Protein AF-A0A4P9WSP6-F1 (afdb_monomer_lite)

InterPro domains:
  IPR025254 CCDC113/CCDC96, coiled-coil [PF13870] (74-236)
  IPR051885 Coiled-coil domain-containing protein involved in ciliogenesis [PTHR15654] (4-243)

pLDDT: mean 84.14, std 16.6, range [28.09, 98.44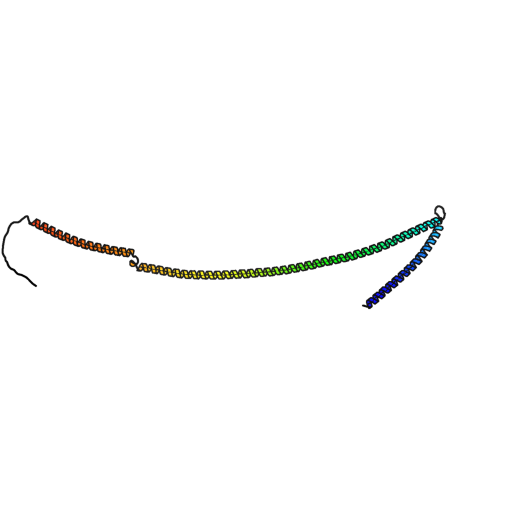]

Sequence (271 aa):
HDNLRQKLWTINAANEASAREQTLRLQQKKVEEKELRVALTQLRKQTSSKAEHSKTGQHLPAGLVDTLEANDLKKELEVAAVQLEHIKLRHRLHREEKLIRQKEELADGLHLIDFEQLKIENQTYNEKIEERNEELLKLRRKITSVVQIFAHKEHTRLEAQRTAMDAQVLAHRDTLMHIKRRRDVLRQQSARMRQSNGLFGNLPLLHDYEAKCHQKEDLEQQIVALRAAYGQATQDVVEYKQKLYTLSIANLMPSVPSRFAAAPSSARPAI

Secondary structure (DSSP, 8-state):
-HHHHHHHHHHHHHHHHHHHHHHHHHHHHHHHHHHHHHHHHHHHHHHHHH-B-TTT-PBPPHHHHHHHHHHHHHHHHHHHHHHHHHHHHHHHHHHHHHHHHHHHHHHHHHHHHHHHHHHHHHHHHHHHHHHHHHHHHHHHHHHHHHHHHHHHHHHHHHHHHHHHHHHHHHHHHHHHHHHHHHHHHHHHHHHHHHHHTTTTT-HHHHHHHHHHHHHHHHHHHHHHHHHHHHHHHHHHHHHHHHHHHHHHHTTS-------------------

Foldseek 3Di:
DVVVVVVVVVVVVVVVVVVVVVVVVVVVVVVVVVVVVVVVLVVQLVVQQPDADPVPRDGDDSVVSVVVVVVVVVVVVVVVVVVVVVVVVVVVVVVVVVVVVVVVVVVVVVVVVVVVVVVVVVVVVVVVVVVVVVVVVVVVVVVVVVVVVVVVVVVVVVVVVVVVVVVVVVVVVVVVVVVVVVVVVVVVVVVVVCVVCPVVNPVVVVVVVVVVVVVVVVVVVVVVVVVVVVVVVVVVVVVVVVVVVVVVPPPDDDDDDDDDDDDDDDDDDDD

Radius of gyration: 93.31 Å; chains: 1; bounding box: 148×72×248 Å

Structure (mmCIF, N/CA/C/O backbone):
data_AF-A0A4P9WSP6-F1
#
_entry.id   AF-A0A4P9WSP6-F1
#
loop_
_atom_site.group_PDB
_atom_site.id
_atom_site.type_symbol
_atom_site.label_atom_id
_atom_site.label_alt_id
_atom_site.label_comp_id
_atom_site.label_asym_id
_atom_site.label_entity_id
_atom_site.label_seq_id
_atom_site.pdbx_PDB_ins_code
_atom_site.Cartn_x
_atom_site.Cartn_y
_atom_site.Cartn_z
_atom_site.occupancy
_atom_site.B_iso_or_equiv
_atom_site.auth_seq_id
_atom_site.auth_comp_id
_atom_site.auth_asym_id
_atom_site.auth_atom_id
_atom_site.pdbx_PDB_model_num
ATOM 1 N N . HIS A 1 1 ? -3.409 -32.345 43.509 1.00 61.44 1 HIS A N 1
ATOM 2 C CA . HIS A 1 1 ? -4.778 -31.787 43.428 1.00 61.44 1 HIS A CA 1
ATOM 3 C C . HIS A 1 1 ? -5.547 -31.903 44.747 1.00 61.44 1 HIS A C 1
ATOM 5 O O . HIS A 1 1 ? -6.322 -31.007 45.064 1.00 61.44 1 HIS A O 1
ATOM 11 N N . ASP A 1 2 ? -5.328 -32.947 45.545 1.00 71.69 2 ASP A N 1
ATOM 12 C CA . ASP A 1 2 ? -6.197 -33.281 46.688 1.00 71.69 2 ASP A CA 1
ATOM 13 C C . ASP A 1 2 ? -6.151 -32.266 47.835 1.00 71.69 2 ASP A C 1
ATOM 15 O O . ASP A 1 2 ? -7.187 -31.957 48.412 1.00 71.69 2 ASP A O 1
ATOM 19 N N . ASN A 1 3 ? -4.998 -31.634 48.079 1.00 80.69 3 ASN A N 1
ATOM 20 C CA . ASN A 1 3 ? -4.857 -30.558 49.071 1.00 80.69 3 ASN A CA 1
ATOM 21 C C . ASN A 1 3 ? -5.786 -29.353 48.774 1.00 80.69 3 ASN A C 1
ATOM 23 O O . ASN A 1 3 ? -6.352 -28.764 49.690 1.00 80.69 3 ASN A O 1
ATOM 27 N N . LEU A 1 4 ? -6.008 -29.020 47.492 1.00 79.75 4 LEU A N 1
ATOM 28 C CA . LEU A 1 4 ? -6.959 -27.976 47.078 1.00 79.75 4 LEU A CA 1
ATOM 29 C C . LEU A 1 4 ? -8.415 -28.422 47.265 1.00 79.75 4 LEU A C 1
ATOM 31 O O . LEU A 1 4 ? -9.239 -27.626 47.704 1.00 79.75 4 LEU A O 1
ATOM 35 N N . ARG A 1 5 ? -8.731 -29.695 46.989 1.00 83.38 5 ARG A N 1
ATOM 36 C CA . ARG A 1 5 ? -10.072 -30.259 47.230 1.00 83.38 5 ARG A CA 1
ATOM 37 C C . ARG A 1 5 ? -10.403 -30.317 48.722 1.00 83.38 5 ARG A C 1
ATOM 39 O O . ARG A 1 5 ? -11.503 -29.940 49.103 1.00 83.38 5 ARG A O 1
ATOM 46 N N . GLN A 1 6 ? -9.445 -30.708 49.562 1.00 86.50 6 GLN A N 1
ATOM 47 C CA . GLN A 1 6 ? -9.579 -30.691 51.021 1.00 86.50 6 GLN A CA 1
ATOM 48 C C . GLN A 1 6 ? -9.784 -29.267 51.552 1.00 86.50 6 GLN A C 1
ATOM 50 O O . GLN A 1 6 ? -10.699 -29.053 52.340 1.00 86.50 6 GLN A O 1
ATOM 55 N N . LYS A 1 7 ? -9.013 -28.279 51.070 1.00 86.50 7 LYS A N 1
ATOM 56 C CA . LYS A 1 7 ? -9.206 -26.858 51.418 1.00 86.50 7 LYS A CA 1
ATOM 57 C C . LYS A 1 7 ? -10.569 -26.315 50.980 1.00 86.50 7 LYS A C 1
ATOM 59 O O . LYS A 1 7 ? -11.210 -25.608 51.746 1.00 86.50 7 LYS A O 1
ATOM 64 N N . LEU A 1 8 ? -11.040 -26.656 49.780 1.00 85.75 8 LEU A N 1
ATOM 65 C CA . LEU A 1 8 ? -12.386 -26.281 49.327 1.00 85.75 8 LEU A CA 1
ATOM 66 C C . LEU A 1 8 ? -13.479 -26.940 50.177 1.00 85.75 8 LEU A C 1
ATOM 68 O O . LEU A 1 8 ? -14.461 -26.286 50.514 1.00 85.75 8 LEU A O 1
ATOM 72 N N . TRP A 1 9 ? -13.301 -28.205 50.563 1.00 89.88 9 TRP A N 1
ATOM 73 C CA . TRP A 1 9 ? -14.241 -28.909 51.432 1.00 89.88 9 TRP A CA 1
ATOM 74 C C . TRP A 1 9 ? -14.302 -28.296 52.837 1.00 89.88 9 TRP A C 1
ATOM 76 O O . TRP A 1 9 ? -15.400 -28.053 53.332 1.00 89.88 9 TRP A O 1
ATOM 86 N N . THR A 1 10 ? -13.162 -27.962 53.458 1.00 90.88 10 THR A N 1
ATOM 87 C CA . THR A 1 10 ? -13.158 -27.302 54.775 1.00 90.88 10 THR A CA 1
ATOM 88 C C . THR A 1 10 ? -13.719 -25.882 54.720 1.00 90.88 10 THR A C 1
ATOM 90 O O . THR A 1 10 ? -14.464 -25.504 55.621 1.00 90.88 10 THR A O 1
ATOM 93 N N . ILE A 1 11 ? -13.438 -25.113 53.660 1.00 89.50 11 ILE A N 1
ATOM 94 C CA . ILE A 1 11 ? -14.030 -23.781 53.448 1.00 89.50 11 ILE A CA 1
ATOM 95 C C . ILE A 1 11 ? -15.549 -23.884 53.267 1.00 89.50 11 ILE A C 1
ATOM 97 O O . ILE A 1 11 ? -16.287 -23.149 53.918 1.00 89.50 11 ILE A O 1
ATOM 101 N N . ASN A 1 12 ? -16.040 -24.817 52.446 1.00 90.06 12 ASN A N 1
ATOM 102 C CA . ASN A 1 12 ? -17.480 -25.008 52.258 1.00 90.06 12 ASN A CA 1
ATOM 103 C C . ASN A 1 12 ? -18.165 -25.477 53.549 1.00 90.06 12 ASN A C 1
ATOM 105 O O . ASN A 1 12 ? -19.193 -24.917 53.917 1.00 90.06 12 ASN A O 1
ATOM 109 N N . ALA A 1 13 ? -17.570 -26.417 54.288 1.00 92.62 13 ALA A N 1
ATOM 110 C CA . ALA A 1 13 ? -18.088 -26.862 55.581 1.00 92.62 13 ALA A CA 1
ATOM 111 C C . ALA A 1 13 ? -18.127 -25.725 56.624 1.00 92.62 13 ALA A C 1
ATOM 113 O O . ALA A 1 13 ? -19.104 -25.606 57.363 1.00 92.62 13 ALA A O 1
ATOM 114 N N . ALA A 1 14 ? -17.111 -24.855 56.658 1.00 91.81 14 ALA A N 1
ATOM 115 C CA . ALA A 1 14 ? -17.086 -23.675 57.525 1.00 91.81 14 ALA A CA 1
ATOM 116 C C . ALA A 1 14 ? -18.135 -22.623 57.114 1.00 91.81 14 ALA A C 1
ATOM 118 O O . ALA A 1 14 ? -18.834 -22.083 57.973 1.00 91.81 14 ALA A O 1
ATOM 119 N N . ASN A 1 15 ? -18.299 -22.378 55.810 1.00 90.06 15 ASN A N 1
ATOM 120 C CA . ASN A 1 15 ? -19.331 -21.488 55.273 1.00 90.06 15 ASN A CA 1
ATOM 121 C C . ASN A 1 15 ? -20.741 -22.005 55.598 1.00 90.06 15 ASN A C 1
ATOM 123 O O . ASN A 1 15 ? -21.593 -21.234 56.035 1.00 90.06 15 ASN A O 1
ATOM 127 N N . GLU A 1 16 ? -20.985 -23.309 55.444 1.00 91.38 16 GLU A N 1
ATOM 128 C CA . GLU A 1 16 ? -22.245 -23.944 55.833 1.00 91.38 16 GLU A CA 1
ATOM 129 C C . GLU A 1 16 ? -22.492 -23.867 57.343 1.00 91.38 16 GLU A C 1
ATOM 131 O O . GLU A 1 16 ? -23.611 -23.570 57.756 1.00 91.38 16 GLU A O 1
ATOM 136 N N . ALA A 1 17 ? -21.474 -24.106 58.174 1.00 92.25 17 ALA A N 1
ATOM 137 C CA . ALA A 1 17 ? -21.592 -23.986 59.625 1.00 92.25 17 ALA A CA 1
ATOM 138 C C . ALA A 1 17 ? -21.952 -22.549 60.043 1.00 92.25 17 ALA A C 1
ATOM 140 O O . ALA A 1 17 ? -22.907 -22.356 60.796 1.00 92.25 17 ALA A O 1
ATOM 141 N N . SER A 1 18 ? -21.269 -21.543 59.484 1.00 90.06 18 SER A N 1
ATOM 142 C CA . SER A 1 18 ? -21.570 -20.130 59.747 1.00 90.06 18 SER A CA 1
ATOM 143 C C . SER A 1 18 ? -22.959 -19.729 59.233 1.00 90.06 18 SER A C 1
ATOM 145 O O . SER A 1 18 ? -23.697 -19.035 59.930 1.00 90.06 18 SER A O 1
ATOM 147 N N . ALA A 1 19 ? -23.379 -20.220 58.062 1.00 89.44 19 ALA A N 1
ATOM 148 C CA . ALA A 1 19 ? -24.731 -19.993 57.551 1.00 89.44 19 ALA A CA 1
ATOM 149 C C . ALA A 1 19 ? -25.805 -20.602 58.474 1.00 89.44 19 ALA A C 1
ATOM 151 O O . ALA A 1 19 ? -26.804 -19.945 58.775 1.00 89.44 19 ALA A O 1
ATOM 152 N N . ARG A 1 20 ? -25.590 -21.824 58.983 1.00 91.56 20 ARG A N 1
ATOM 153 C CA . ARG A 1 20 ? -26.487 -22.473 59.956 1.00 91.56 20 ARG A CA 1
ATOM 154 C C . ARG A 1 20 ? -26.560 -21.672 61.260 1.00 91.56 20 ARG A C 1
ATOM 156 O O . ARG A 1 20 ? -27.664 -21.382 61.719 1.00 91.56 20 ARG A O 1
ATOM 163 N N . GLU A 1 21 ? -25.425 -21.233 61.805 1.00 92.94 21 GLU A N 1
ATOM 164 C CA . GLU A 1 21 ? -25.369 -20.377 63.000 1.00 92.94 21 GLU A CA 1
ATOM 165 C C . GLU A 1 21 ? -26.148 -19.064 62.801 1.00 92.94 21 GLU A C 1
ATOM 167 O O . GLU A 1 21 ? -26.997 -18.703 63.621 1.00 92.94 21 GLU A O 1
ATOM 172 N N . GLN A 1 22 ? -25.940 -18.384 61.668 1.00 90.38 22 GLN A N 1
ATOM 173 C CA . GLN A 1 22 ? -26.682 -17.171 61.314 1.00 90.38 22 GLN A CA 1
ATOM 174 C C . GLN A 1 22 ? -28.191 -17.434 61.201 1.00 90.38 22 GLN A C 1
ATOM 176 O O . GLN A 1 22 ? -28.986 -16.631 61.693 1.00 90.38 22 GLN A O 1
ATOM 181 N N . THR A 1 23 ? -28.614 -18.564 60.619 1.00 91.81 23 THR A N 1
ATOM 182 C CA . THR A 1 23 ? -30.045 -18.911 60.533 1.00 91.81 23 THR A CA 1
ATOM 183 C C . THR A 1 23 ? -30.671 -19.165 61.906 1.00 91.81 23 THR A C 1
ATOM 185 O O . THR A 1 23 ? -31.781 -18.691 62.151 1.00 91.81 23 THR A O 1
ATOM 188 N N . LEU A 1 24 ? -29.954 -19.817 62.830 1.00 93.31 24 LEU A N 1
ATOM 189 C CA . LEU A 1 24 ? -30.412 -20.036 64.205 1.00 93.31 24 LEU A CA 1
ATOM 190 C C . LEU A 1 24 ? -30.537 -18.708 64.967 1.00 93.31 24 LEU A C 1
ATOM 192 O O . LEU A 1 24 ? -31.564 -18.439 65.590 1.00 93.31 24 LEU A O 1
ATOM 196 N N . ARG A 1 25 ? -29.534 -17.830 64.850 1.00 93.12 25 ARG A N 1
ATOM 197 C CA . ARG A 1 25 ? -29.546 -16.494 65.465 1.00 93.12 25 ARG A CA 1
ATOM 198 C C . ARG A 1 25 ? -30.684 -15.619 64.924 1.00 93.12 25 ARG A C 1
ATOM 200 O O . ARG A 1 25 ? -31.317 -14.891 65.686 1.00 93.12 25 ARG A O 1
ATOM 207 N N . LEU A 1 26 ? -30.996 -15.725 63.629 1.00 91.12 26 LEU A N 1
ATOM 208 C CA . LEU A 1 26 ? -32.165 -15.079 63.019 1.00 91.12 26 LEU A CA 1
ATOM 209 C C . LEU A 1 26 ? -33.493 -15.652 63.536 1.00 91.12 26 LEU A C 1
ATOM 211 O O . LEU A 1 26 ? -34.445 -14.894 63.709 1.00 91.12 26 LEU A O 1
ATOM 215 N N . GLN A 1 27 ? -33.585 -16.962 63.790 1.00 90.88 27 GLN A N 1
ATOM 216 C CA . GLN A 1 27 ? -34.778 -17.567 64.394 1.00 90.88 27 GLN A CA 1
ATOM 217 C C . GLN A 1 27 ? -34.989 -17.078 65.831 1.00 90.88 27 GLN A C 1
ATOM 219 O O . GLN A 1 27 ? -36.091 -16.642 66.150 1.00 90.88 27 GLN A O 1
ATOM 224 N N . GLN A 1 28 ? -33.939 -17.062 66.659 1.00 92.62 28 GLN A N 1
ATOM 225 C CA . GLN A 1 28 ? -33.989 -16.528 68.027 1.00 92.62 28 GLN A CA 1
ATOM 226 C C . GLN A 1 28 ? -34.459 -15.067 68.039 1.00 92.62 28 GLN A C 1
ATOM 228 O O . GLN A 1 28 ? -35.445 -14.744 68.698 1.00 92.62 28 GLN A O 1
ATOM 233 N N . LYS A 1 29 ? -33.849 -14.201 67.217 1.00 92.06 29 LYS A N 1
ATOM 234 C CA . LYS A 1 29 ? -34.245 -12.785 67.123 1.00 92.06 29 LYS A CA 1
ATOM 235 C C . LYS A 1 29 ? -35.693 -12.587 66.663 1.00 92.06 29 LYS A C 1
ATOM 237 O O . LYS A 1 29 ? -36.346 -11.670 67.140 1.00 92.06 29 LYS A O 1
ATOM 242 N N . LYS A 1 30 ? -36.229 -13.463 65.804 1.00 89.62 30 LYS A N 1
ATOM 243 C CA . LYS A 1 30 ? -37.652 -13.449 65.407 1.00 89.62 30 LYS A CA 1
ATOM 244 C C . LYS A 1 30 ? -38.611 -13.883 66.520 1.00 89.62 30 LYS A C 1
ATOM 246 O O . LYS A 1 30 ? -39.787 -13.531 66.452 1.00 89.62 30 LYS A O 1
ATOM 251 N N . VAL A 1 31 ? -38.162 -14.677 67.492 1.00 93.00 31 VAL A N 1
ATOM 252 C CA . VAL A 1 31 ? -38.967 -15.022 68.677 1.00 93.00 31 VAL A CA 1
ATOM 253 C C . VAL A 1 31 ? -38.979 -13.836 69.640 1.00 93.00 31 VAL A C 1
ATOM 255 O O . VAL A 1 31 ? -40.059 -13.340 69.950 1.00 93.00 31 VAL A O 1
ATOM 258 N N . GLU A 1 32 ? -37.804 -13.295 69.975 1.00 93.25 32 GLU A N 1
ATOM 259 C CA . GLU A 1 32 ? -37.671 -12.080 70.796 1.00 93.25 32 GLU A CA 1
ATOM 260 C C . GLU A 1 32 ? -38.490 -10.900 70.228 1.00 93.25 32 GLU A C 1
ATOM 262 O O . GLU A 1 32 ? -39.197 -10.213 70.961 1.00 93.25 32 GLU A O 1
ATOM 267 N N . GLU A 1 33 ? -38.453 -10.681 68.906 1.00 90.62 33 GLU A N 1
ATOM 268 C CA . GLU A 1 33 ? -39.232 -9.631 68.234 1.00 90.62 33 GLU A CA 1
ATOM 269 C C . GLU A 1 33 ? -40.745 -9.803 68.450 1.00 90.62 33 GLU A C 1
ATOM 271 O O . GLU A 1 33 ? -41.454 -8.824 68.685 1.00 90.62 33 GLU A O 1
ATOM 276 N N . LYS A 1 34 ? -41.259 -11.038 68.389 1.00 89.19 34 LYS A N 1
ATOM 277 C CA . LYS A 1 34 ? -42.687 -11.319 68.609 1.00 89.19 34 LYS A CA 1
ATOM 278 C C . LYS A 1 34 ? -43.094 -11.051 70.053 1.00 89.19 34 LYS A C 1
ATOM 280 O O . LYS A 1 34 ? -44.136 -10.440 70.273 1.00 89.19 34 LYS A O 1
ATOM 285 N N . GLU A 1 35 ? -42.280 -11.474 71.014 1.00 92.00 35 GLU A N 1
ATOM 286 C CA . GLU A 1 35 ? -42.522 -11.236 72.441 1.00 92.00 35 GLU A CA 1
ATOM 287 C C . GLU A 1 35 ? -42.539 -9.731 72.750 1.00 92.00 35 GLU A C 1
ATOM 289 O O . GLU A 1 35 ? -43.485 -9.233 73.363 1.00 92.00 35 GLU A O 1
ATOM 294 N N . LEU A 1 36 ? -41.565 -8.981 72.221 1.00 91.62 36 LEU A N 1
ATOM 295 C CA . LEU A 1 36 ? -41.502 -7.522 72.349 1.00 91.62 36 LEU A CA 1
ATOM 296 C C . LEU A 1 36 ? -42.683 -6.812 71.666 1.00 91.62 36 LEU A C 1
ATOM 298 O O . LEU A 1 36 ? -43.230 -5.870 72.238 1.00 91.62 36 LEU A O 1
ATOM 302 N N . ARG A 1 37 ? -43.129 -7.266 70.484 1.00 87.75 37 ARG A N 1
ATOM 303 C CA . ARG A 1 37 ? -44.340 -6.742 69.817 1.00 87.75 37 ARG A CA 1
ATOM 304 C C . ARG A 1 37 ? -45.594 -6.951 70.671 1.00 87.75 37 ARG A C 1
ATOM 306 O O . ARG A 1 37 ? -46.391 -6.024 70.814 1.00 87.75 37 ARG A O 1
ATOM 313 N N . VAL A 1 38 ? -45.762 -8.131 71.275 1.00 88.62 38 VAL A N 1
ATOM 314 C CA . VAL A 1 38 ? -46.898 -8.415 72.171 1.00 88.62 38 VAL A CA 1
ATOM 315 C C . VAL A 1 38 ? -46.839 -7.524 73.416 1.00 88.62 38 VAL A C 1
ATOM 317 O O . VAL A 1 38 ? -47.832 -6.869 73.732 1.00 88.62 38 VAL A O 1
ATOM 320 N N . ALA A 1 39 ? -45.678 -7.401 74.063 1.00 91.56 39 ALA A N 1
ATOM 321 C CA . ALA A 1 39 ? -45.500 -6.506 75.208 1.00 91.56 39 ALA A CA 1
ATOM 322 C C . ALA A 1 39 ? -45.790 -5.030 74.855 1.00 91.56 39 ALA A C 1
ATOM 324 O O . ALA A 1 39 ? -46.478 -4.336 75.605 1.00 91.56 39 ALA A O 1
ATOM 325 N N . LEU A 1 40 ? -45.338 -4.559 73.686 1.00 88.81 40 LEU A N 1
ATOM 326 C CA . LEU A 1 40 ? -45.614 -3.204 73.196 1.00 88.81 40 LEU A CA 1
ATOM 327 C C . LEU A 1 40 ? -47.101 -2.966 72.923 1.00 88.81 40 LEU A C 1
ATOM 329 O O . LEU A 1 40 ? -47.619 -1.932 73.332 1.00 88.81 40 LEU A O 1
ATOM 333 N N . THR A 1 41 ? -47.810 -3.896 72.274 1.00 86.62 41 THR A N 1
ATOM 334 C CA . THR A 1 41 ? -49.266 -3.750 72.059 1.00 86.62 41 THR A CA 1
ATOM 335 C C . THR A 1 41 ? -50.044 -3.720 73.376 1.00 86.62 41 THR A C 1
ATOM 337 O O . THR A 1 41 ? -50.902 -2.862 73.557 1.00 86.62 41 THR A O 1
ATOM 340 N N . GLN A 1 42 ? -49.686 -4.557 74.357 1.00 87.56 42 GLN A N 1
ATOM 341 C CA . GLN A 1 42 ? -50.286 -4.501 75.695 1.00 87.56 42 GLN A CA 1
ATOM 342 C C . GLN A 1 42 ? -50.024 -3.156 76.394 1.00 87.56 42 GLN A C 1
ATOM 344 O O . GLN A 1 42 ? -50.944 -2.571 76.969 1.00 87.56 42 GLN A O 1
ATOM 349 N N . LEU A 1 43 ? -48.797 -2.629 76.308 1.00 88.62 43 LEU A N 1
ATOM 350 C CA . LEU A 1 43 ? -48.440 -1.320 76.858 1.00 88.62 43 LEU A CA 1
ATOM 351 C C . LEU A 1 43 ? -49.188 -0.172 76.157 1.00 88.62 43 LEU A C 1
ATOM 353 O O . LEU A 1 43 ? -49.646 0.753 76.832 1.00 88.62 43 LEU A O 1
ATOM 357 N N . ARG A 1 44 ? -49.359 -0.239 74.828 1.00 85.69 44 ARG A N 1
ATOM 358 C CA . ARG A 1 44 ? -50.152 0.728 74.049 1.00 85.69 44 ARG A CA 1
ATOM 359 C C . ARG A 1 44 ? -51.614 0.715 74.511 1.00 85.69 44 ARG A C 1
ATOM 361 O O . ARG A 1 44 ? -52.071 1.764 74.962 1.00 85.69 44 ARG A O 1
ATOM 368 N N . LYS A 1 45 ? -52.280 -0.449 74.595 1.00 84.44 45 LYS A N 1
ATOM 369 C CA . LYS A 1 45 ? -53.646 -0.568 75.155 1.00 84.44 45 LYS A CA 1
ATOM 370 C C . LYS A 1 45 ? -53.775 0.035 76.551 1.00 84.44 45 LYS A C 1
ATOM 372 O O . LYS A 1 45 ? -54.669 0.845 76.798 1.00 84.44 45 LYS A O 1
ATOM 377 N N . GLN A 1 46 ? -52.878 -0.332 77.468 1.00 85.25 46 GLN A N 1
ATOM 378 C CA . GLN A 1 46 ? -52.903 0.164 78.850 1.00 85.25 46 GLN A CA 1
ATOM 379 C C . GLN A 1 46 ? -52.688 1.680 78.941 1.00 85.25 46 GLN A C 1
ATOM 381 O O . GLN A 1 46 ? -53.270 2.325 79.811 1.00 85.25 46 GLN A O 1
ATOM 386 N N . THR A 1 47 ? -51.865 2.249 78.060 1.00 85.88 47 THR A N 1
ATOM 387 C CA . THR A 1 47 ? -51.587 3.691 78.020 1.00 85.88 47 THR A CA 1
ATOM 388 C C . THR A 1 47 ? -52.757 4.454 77.397 1.00 85.88 47 THR A C 1
ATOM 390 O O . THR A 1 47 ? -53.230 5.426 77.979 1.00 85.88 47 THR A O 1
ATOM 393 N N . SER A 1 48 ? -53.297 3.974 76.273 1.00 81.62 48 SER A N 1
ATOM 394 C CA . SER A 1 48 ? -54.476 4.547 75.612 1.00 81.62 48 SER A CA 1
ATOM 395 C C . SER A 1 48 ? -55.736 4.487 76.479 1.00 81.62 48 SER A C 1
ATOM 397 O O . SER A 1 48 ? -56.504 5.442 76.487 1.00 81.62 48 SER A O 1
ATOM 399 N N . SER A 1 49 ? -55.929 3.421 77.263 1.00 77.44 49 SER A N 1
ATOM 400 C CA . SER A 1 49 ? -57.051 3.315 78.210 1.00 77.44 49 SER A CA 1
ATOM 401 C C . SER A 1 49 ? -56.940 4.265 79.409 1.00 77.44 49 SER A C 1
ATOM 403 O O . SER A 1 49 ? -57.955 4.541 80.042 1.00 77.44 49 SER A O 1
ATOM 405 N N . LYS A 1 50 ? -55.731 4.736 79.745 1.00 81.56 50 LYS A N 1
ATOM 406 C CA . LYS A 1 50 ? -55.483 5.727 80.809 1.00 81.56 50 LYS A CA 1
ATOM 407 C C . LYS A 1 50 ? -55.456 7.166 80.283 1.00 81.56 50 LYS A C 1
ATOM 409 O O . LYS A 1 50 ? -55.418 8.096 81.079 1.00 81.56 50 LYS A O 1
ATOM 414 N N . ALA A 1 51 ? -55.447 7.359 78.965 1.00 79.75 51 ALA A N 1
ATOM 415 C CA . ALA A 1 51 ? -55.419 8.679 78.354 1.00 79.75 51 ALA A CA 1
ATOM 416 C C . ALA A 1 51 ? -56.809 9.335 78.392 1.00 79.75 51 ALA A C 1
ATOM 418 O O . ALA A 1 51 ? -57.815 8.721 78.032 1.00 79.75 51 ALA A O 1
ATOM 419 N N . GLU A 1 52 ? -56.853 10.601 78.800 1.00 77.81 52 GLU A N 1
ATOM 420 C CA . GLU A 1 52 ? -58.069 11.412 78.898 1.00 77.81 52 GLU A CA 1
ATOM 421 C C . GLU A 1 52 ? -58.161 12.429 77.755 1.00 77.81 52 GLU A C 1
ATOM 423 O O . GLU A 1 52 ? -57.160 12.979 77.287 1.00 77.81 52 GLU A O 1
ATOM 428 N N . HIS A 1 53 ? -59.380 12.722 77.304 1.00 72.00 53 HIS A N 1
ATOM 429 C CA . HIS A 1 53 ? -59.616 13.781 76.329 1.00 72.00 53 HIS A CA 1
ATOM 430 C C . HIS A 1 53 ? -59.387 15.167 76.945 1.00 72.00 53 HIS A C 1
ATOM 432 O O . HIS A 1 53 ? -60.143 15.601 77.812 1.00 72.00 53 HIS A O 1
ATOM 438 N N . SER A 1 54 ? -58.437 15.929 76.393 1.00 73.94 54 SER A N 1
ATOM 439 C CA . SER A 1 54 ? -58.048 17.279 76.853 1.00 73.94 54 SER A CA 1
ATOM 440 C C . SER A 1 54 ? -59.186 18.313 76.979 1.00 73.94 54 SER A C 1
ATOM 442 O O . SER A 1 54 ? -58.960 19.372 77.560 1.00 73.94 54 SER A O 1
ATOM 444 N N . LYS A 1 55 ? -60.378 18.061 76.417 1.00 70.75 55 LYS A N 1
ATOM 445 C CA . LYS A 1 55 ? -61.547 18.963 76.483 1.00 70.75 55 LYS A CA 1
ATOM 446 C C . LYS A 1 55 ? -62.724 18.432 77.310 1.00 70.75 55 LYS A C 1
ATOM 448 O O . LYS A 1 55 ? -63.621 19.207 77.616 1.00 70.75 55 LYS A O 1
ATOM 453 N N . THR A 1 56 ? -62.751 17.140 77.636 1.00 73.50 56 THR A N 1
ATOM 454 C CA . THR A 1 56 ? -63.893 16.481 78.304 1.00 73.50 56 THR A CA 1
ATOM 455 C C . THR A 1 56 ? -63.501 15.619 79.504 1.00 73.50 56 THR A C 1
ATOM 457 O O . THR A 1 56 ? -64.395 15.156 80.203 1.00 73.50 56 THR A O 1
ATOM 460 N N . GLY A 1 57 ? -62.209 15.368 79.748 1.00 71.38 57 GLY A N 1
ATOM 461 C CA . GLY A 1 57 ? -61.716 14.520 80.846 1.00 71.38 57 GLY A CA 1
ATOM 462 C C . GLY A 1 57 ? -62.085 13.034 80.728 1.00 71.38 57 GLY A C 1
ATOM 463 O O . GLY A 1 57 ? -61.727 12.234 81.580 1.00 71.38 57 GLY A O 1
ATOM 464 N N . GLN A 1 58 ? -62.811 12.639 79.680 1.00 74.50 58 GLN A N 1
ATOM 465 C CA . GLN A 1 58 ? -63.264 11.264 79.489 1.00 74.50 58 GLN A CA 1
ATOM 466 C C . GLN A 1 58 ? -62.168 10.412 78.846 1.00 74.50 58 GLN A C 1
ATOM 468 O O . GLN A 1 58 ? -61.477 10.861 77.926 1.00 74.50 58 GLN A O 1
ATOM 473 N N . HIS A 1 59 ? -62.034 9.168 79.306 1.00 76.56 59 HIS A N 1
ATOM 474 C CA . HIS A 1 59 ? -61.143 8.187 78.693 1.00 76.56 59 HIS A CA 1
ATOM 475 C C . HIS A 1 59 ? -61.607 7.800 77.282 1.00 76.56 59 HIS A C 1
ATOM 477 O O . HIS A 1 59 ? -62.794 7.868 76.950 1.00 76.56 59 HIS A O 1
ATOM 483 N N . LEU A 1 60 ? -60.666 7.358 76.448 1.00 75.94 60 LEU A N 1
ATOM 484 C CA . LEU A 1 60 ? -60.975 6.804 75.129 1.00 75.94 60 LEU A CA 1
ATOM 485 C C . LEU A 1 60 ? -61.836 5.528 75.265 1.00 75.94 60 LEU A C 1
ATOM 487 O O . LEU A 1 60 ? -61.472 4.635 76.033 1.00 75.94 60 LEU A O 1
ATOM 491 N N . PRO A 1 61 ? -62.950 5.390 74.519 1.00 80.06 61 PRO A N 1
ATOM 492 C CA . PRO A 1 61 ? -63.769 4.183 74.579 1.00 80.06 61 PRO A CA 1
ATOM 493 C C . PRO A 1 61 ? -62.996 2.985 74.011 1.00 80.06 61 PRO A C 1
ATOM 495 O O . PRO A 1 61 ? -62.399 3.080 72.938 1.00 80.06 61 PRO A O 1
ATOM 498 N N . ALA A 1 62 ? -63.043 1.843 74.705 1.00 78.75 62 ALA A N 1
ATOM 499 C CA . ALA A 1 62 ? -62.226 0.663 74.391 1.00 78.75 62 ALA A CA 1
ATOM 500 C C . ALA A 1 62 ? -62.339 0.206 72.922 1.00 78.75 62 ALA A C 1
ATOM 502 O O . ALA A 1 62 ? -61.324 -0.023 72.271 1.00 78.75 62 ALA A O 1
ATOM 503 N N . GLY A 1 63 ? -63.555 0.193 72.360 1.00 82.75 63 GLY A N 1
ATOM 504 C CA . GLY A 1 63 ? -63.769 -0.161 70.953 1.00 82.75 63 GLY A CA 1
ATOM 505 C C . GLY A 1 63 ? -63.065 0.773 69.958 1.00 82.75 63 GLY A C 1
ATOM 506 O O . GLY A 1 63 ? -62.619 0.316 68.909 1.00 82.75 63 GLY A O 1
ATOM 507 N N . LEU A 1 64 ? -62.889 2.060 70.285 1.00 83.50 64 LEU A N 1
ATOM 508 C CA . LEU A 1 64 ? -62.112 2.976 69.444 1.00 83.50 64 LEU A CA 1
ATOM 509 C C . LEU A 1 64 ? -60.616 2.641 69.510 1.00 83.50 64 LEU A C 1
ATOM 511 O O . LEU A 1 64 ? -59.963 2.614 68.469 1.00 83.50 64 LEU A O 1
ATOM 515 N N . VAL A 1 65 ? -60.088 2.320 70.698 1.00 83.75 65 VAL A N 1
ATOM 516 C CA . VAL A 1 65 ? -58.689 1.884 70.873 1.00 83.75 65 VAL A CA 1
ATOM 517 C C . VAL A 1 65 ? -58.413 0.619 70.054 1.00 83.75 65 VAL A C 1
ATOM 519 O O . VAL A 1 65 ? -57.462 0.602 69.275 1.00 83.75 65 VAL A O 1
ATOM 522 N N . ASP A 1 66 ? -59.288 -0.388 70.128 1.00 85.25 66 ASP A N 1
ATOM 523 C CA . ASP A 1 66 ? -59.156 -1.620 69.338 1.00 85.25 66 ASP A CA 1
ATOM 524 C C . ASP A 1 66 ? -59.194 -1.355 67.819 1.00 85.25 66 ASP A C 1
ATOM 526 O O . ASP A 1 66 ? -58.398 -1.928 67.072 1.00 85.25 66 ASP A O 1
ATOM 530 N N . THR A 1 67 ? -60.059 -0.448 67.336 1.00 87.94 67 THR A N 1
ATOM 531 C CA . THR A 1 67 ? -60.069 -0.082 65.903 1.00 87.94 67 THR A CA 1
ATOM 532 C C . THR A 1 67 ? -58.821 0.684 65.465 1.00 87.94 67 THR A C 1
ATOM 534 O O . THR A 1 67 ? -58.369 0.510 64.332 1.00 87.94 67 THR A O 1
ATOM 537 N N . LEU A 1 68 ? -58.239 1.522 66.328 1.00 86.81 68 LEU A N 1
ATOM 538 C CA . LEU A 1 68 ? -56.997 2.235 66.024 1.00 86.81 68 LEU A CA 1
ATOM 539 C C . LEU A 1 68 ? -55.816 1.263 65.952 1.00 86.81 68 LEU A C 1
ATOM 541 O O . LEU A 1 68 ? -55.050 1.324 64.995 1.00 86.81 68 LEU A O 1
ATOM 545 N N . GLU A 1 69 ? -55.719 0.308 66.877 1.00 86.44 69 GLU A N 1
ATOM 546 C CA . GLU A 1 69 ? -54.666 -0.714 66.845 1.00 86.44 69 GLU A CA 1
ATOM 547 C C . GLU A 1 69 ? -54.797 -1.675 65.657 1.00 86.44 69 GLU A C 1
ATOM 549 O O . GLU A 1 69 ? -53.790 -2.024 65.042 1.00 86.44 69 GLU A O 1
ATOM 554 N N . ALA A 1 70 ? -56.019 -2.051 65.264 1.00 88.00 70 ALA A N 1
ATOM 555 C CA . ALA A 1 70 ? -56.241 -2.835 64.049 1.00 88.00 70 ALA A CA 1
ATOM 556 C C . ALA A 1 70 ? -55.800 -2.076 62.778 1.00 88.00 70 ALA A C 1
ATOM 558 O O . ALA A 1 70 ? -55.217 -2.668 61.866 1.00 88.00 70 ALA A O 1
ATOM 559 N N . ASN A 1 71 ? -56.040 -0.761 62.725 1.00 91.19 71 ASN A N 1
ATOM 560 C CA . ASN A 1 71 ? -55.598 0.094 61.622 1.00 91.19 71 ASN A CA 1
ATOM 561 C C . ASN A 1 71 ? -54.075 0.304 61.611 1.00 91.19 71 ASN A C 1
ATOM 563 O O . ASN A 1 71 ? -53.474 0.293 60.536 1.00 91.19 71 ASN A O 1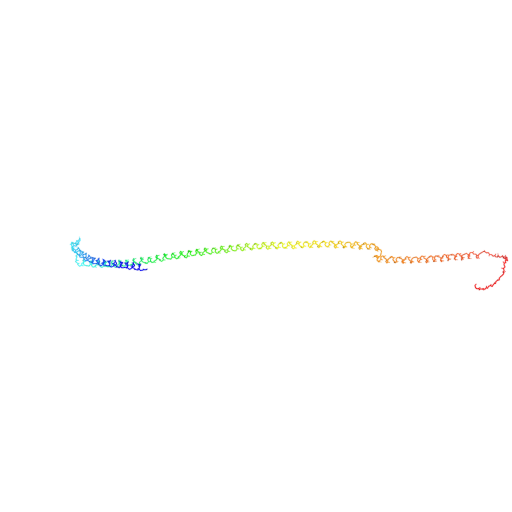
ATOM 567 N N . ASP A 1 72 ? -53.447 0.469 62.775 1.00 88.31 72 ASP A N 1
ATOM 568 C CA . ASP A 1 72 ? -51.990 0.562 62.897 1.00 88.31 72 ASP A CA 1
ATOM 569 C C . ASP A 1 72 ? -51.318 -0.749 62.476 1.00 88.31 72 ASP A C 1
ATOM 571 O O . ASP A 1 72 ? -50.424 -0.720 61.634 1.00 88.31 72 ASP A O 1
ATOM 575 N N . LEU A 1 73 ? -51.809 -1.903 62.944 1.00 88.69 73 LEU A N 1
ATOM 576 C CA . LEU A 1 73 ? -51.306 -3.216 62.530 1.00 88.69 73 LEU A CA 1
ATOM 577 C C . LEU A 1 73 ? -51.416 -3.412 61.009 1.00 88.69 73 LEU A C 1
ATOM 579 O O . LEU A 1 73 ? -50.484 -3.910 60.377 1.00 88.69 73 LEU A O 1
ATOM 583 N N . LYS A 1 74 ? -52.532 -2.990 60.400 1.00 92.88 74 LYS A N 1
ATOM 584 C CA . LYS A 1 74 ? -52.708 -3.045 58.943 1.00 92.88 74 LYS A CA 1
ATOM 585 C C . LYS A 1 74 ? -51.653 -2.199 58.218 1.00 92.88 74 LYS A C 1
ATOM 587 O O . LYS A 1 74 ? -51.013 -2.697 57.294 1.00 92.88 74 LYS A O 1
ATOM 592 N N . LYS A 1 75 ? -51.423 -0.959 58.665 1.00 93.69 75 LYS A N 1
ATOM 593 C CA . LYS A 1 75 ? -50.388 -0.072 58.104 1.00 93.69 75 LYS A CA 1
ATOM 594 C C . LYS A 1 75 ? -48.977 -0.621 58.315 1.00 93.69 75 LYS A C 1
ATOM 596 O O . LYS A 1 75 ? -48.161 -0.534 57.406 1.00 93.69 75 LYS A O 1
ATOM 601 N N . GLU A 1 76 ? -48.678 -1.209 59.474 1.00 90.06 76 GLU A N 1
ATOM 602 C CA . GLU A 1 76 ? -47.386 -1.855 59.742 1.00 90.06 76 GLU A CA 1
ATOM 603 C C . GLU A 1 76 ? -47.120 -3.011 58.762 1.00 90.06 76 GLU A C 1
ATOM 605 O O . GLU A 1 76 ? -46.007 -3.134 58.247 1.00 90.06 76 GLU A O 1
ATOM 610 N N . LEU A 1 77 ? -48.138 -3.822 58.450 1.00 91.62 77 LEU A N 1
ATOM 611 C CA . LEU A 1 77 ? -48.045 -4.896 57.454 1.00 91.62 77 LEU A CA 1
ATOM 612 C C . LEU A 1 77 ? -47.869 -4.355 56.025 1.00 91.62 77 LEU A C 1
ATOM 614 O O . LEU A 1 77 ? -47.036 -4.874 55.280 1.00 91.62 77 LEU A O 1
ATOM 618 N N . GLU A 1 78 ? -48.599 -3.300 55.650 1.00 94.56 78 GLU A N 1
ATOM 619 C CA . GLU A 1 78 ? -48.446 -2.614 54.357 1.00 94.56 78 GLU A CA 1
ATOM 620 C C . GLU A 1 78 ? -47.028 -2.028 54.199 1.00 94.56 78 GLU A C 1
ATOM 622 O O . GLU A 1 78 ? -46.360 -2.273 53.192 1.00 94.56 78 GLU A O 1
ATOM 627 N N . VAL A 1 79 ? -46.515 -1.333 55.221 1.00 95.44 79 VAL A N 1
ATOM 628 C CA . VAL A 1 79 ? -45.148 -0.783 55.241 1.00 95.44 79 VAL A CA 1
ATOM 629 C C . VAL A 1 79 ? -44.101 -1.895 55.160 1.00 95.44 79 VAL A C 1
ATOM 631 O O . VAL A 1 79 ? -43.161 -1.779 54.373 1.00 95.44 79 VAL A O 1
ATOM 634 N N . ALA A 1 80 ? -44.260 -2.991 55.908 1.00 92.06 80 ALA A N 1
ATOM 635 C CA . ALA A 1 80 ? -43.340 -4.127 55.856 1.00 92.06 80 ALA A CA 1
ATOM 636 C C . ALA A 1 80 ? -43.313 -4.795 54.467 1.00 92.06 80 ALA A C 1
ATOM 638 O O . ALA A 1 80 ? -42.239 -5.151 53.975 1.00 92.06 80 ALA A O 1
ATOM 639 N N . ALA A 1 81 ? -44.468 -4.920 53.804 1.00 94.81 81 ALA A N 1
ATOM 640 C CA . ALA A 1 81 ? -44.557 -5.443 52.443 1.00 94.81 81 ALA A CA 1
ATOM 641 C C . ALA A 1 81 ? -43.846 -4.525 51.431 1.00 94.81 81 ALA A C 1
ATOM 643 O O . ALA A 1 81 ? -43.014 -4.997 50.653 1.00 94.81 81 ALA A O 1
ATOM 644 N N . VAL A 1 82 ? -44.097 -3.211 51.484 1.00 96.00 82 VAL A N 1
ATOM 645 C CA . VAL A 1 82 ? -43.439 -2.226 50.605 1.00 96.00 82 VAL A CA 1
ATOM 646 C C . VAL A 1 82 ? -41.927 -2.176 50.847 1.00 96.00 82 VAL A C 1
ATOM 648 O O . VAL A 1 82 ? -41.156 -2.135 49.889 1.00 96.00 82 VAL A O 1
ATOM 651 N N . GLN A 1 83 ? -41.471 -2.238 52.102 1.00 96.88 83 GLN A N 1
ATOM 652 C CA . GLN A 1 83 ? -40.042 -2.302 52.428 1.00 96.88 83 GLN A CA 1
ATOM 653 C C . GLN A 1 83 ? -39.382 -3.572 51.877 1.00 96.88 83 GLN A C 1
ATOM 655 O O . GLN A 1 83 ? -38.278 -3.497 51.332 1.00 96.88 83 GLN A O 1
ATOM 660 N N . LEU A 1 84 ? -40.049 -4.727 51.971 1.00 94.62 84 LEU A N 1
ATOM 661 C CA . LEU A 1 84 ? -39.542 -5.981 51.418 1.00 94.62 84 LEU A CA 1
ATOM 662 C C . LEU A 1 84 ? -39.421 -5.918 49.888 1.00 94.62 84 LEU A C 1
ATOM 664 O O . LEU A 1 84 ? -38.385 -6.315 49.348 1.00 94.62 84 LEU A O 1
ATOM 668 N N . GLU A 1 85 ? -40.430 -5.390 49.190 1.00 96.25 85 GLU A N 1
ATOM 669 C CA . GLU A 1 85 ? -40.363 -5.183 47.737 1.00 96.25 85 GLU A CA 1
ATOM 670 C C . GLU A 1 85 ? -39.288 -4.165 47.348 1.00 96.25 85 GLU A C 1
ATOM 672 O O . GLU A 1 85 ? -38.506 -4.425 46.436 1.00 96.25 85 GLU A O 1
ATOM 677 N N . HIS A 1 86 ? -39.143 -3.061 48.085 1.00 96.56 86 HIS A N 1
ATOM 678 C CA . HIS A 1 86 ? -38.061 -2.102 47.860 1.00 96.56 86 HIS A CA 1
ATOM 679 C C . HIS A 1 86 ? -36.673 -2.753 48.010 1.00 96.56 86 HIS A C 1
ATOM 681 O O . HIS A 1 86 ? -35.810 -2.557 47.153 1.00 96.56 86 HIS A O 1
ATOM 687 N N . ILE A 1 87 ? -36.455 -3.589 49.033 1.00 97.06 87 ILE A N 1
ATOM 688 C CA . ILE A 1 87 ? -35.193 -4.328 49.212 1.00 97.06 87 ILE A CA 1
ATOM 689 C C . ILE A 1 87 ? -34.959 -5.309 48.051 1.00 97.06 87 ILE A C 1
ATOM 691 O O . ILE A 1 87 ? -33.850 -5.354 47.509 1.00 97.06 87 ILE A O 1
ATOM 695 N N . LYS A 1 88 ? -35.985 -6.062 47.626 1.00 95.69 88 LYS A N 1
ATOM 696 C CA . LYS A 1 88 ? -35.908 -6.972 46.466 1.00 95.69 88 LYS A CA 1
ATOM 697 C C . LYS A 1 88 ? -35.549 -6.221 45.182 1.00 95.69 88 LYS A C 1
ATOM 699 O O . LYS A 1 88 ? -34.639 -6.646 44.470 1.00 95.69 88 LYS A O 1
ATOM 704 N N . LEU A 1 89 ? -36.233 -5.111 44.901 1.00 96.69 89 LEU A N 1
ATOM 705 C CA . LEU A 1 89 ? -36.012 -4.278 43.719 1.00 96.69 89 LEU A CA 1
ATOM 706 C C . LEU A 1 89 ? -34.617 -3.652 43.737 1.00 96.69 89 LEU A C 1
ATOM 708 O O . LEU A 1 89 ? -33.906 -3.764 42.744 1.00 96.69 89 LEU A O 1
ATOM 712 N N . ARG A 1 90 ? -34.164 -3.112 44.874 1.00 97.69 90 ARG A N 1
ATOM 713 C CA . ARG A 1 90 ? -32.803 -2.578 45.039 1.00 97.69 90 ARG A CA 1
ATOM 714 C C . ARG A 1 90 ? -31.732 -3.650 44.809 1.00 97.69 90 ARG A C 1
ATOM 716 O O . ARG A 1 90 ? -30.746 -3.396 44.126 1.00 97.69 90 ARG A O 1
ATOM 723 N N . HIS A 1 91 ? -31.924 -4.867 45.326 1.00 96.81 91 HIS A N 1
ATOM 724 C CA . HIS A 1 91 ? -31.010 -5.992 45.074 1.00 96.81 91 HIS A CA 1
ATOM 725 C C . HIS A 1 91 ? -31.103 -6.544 43.643 1.00 96.81 91 HIS A C 1
ATOM 727 O O . HIS A 1 91 ? -30.160 -7.184 43.176 1.00 96.81 91 HIS A O 1
ATOM 733 N N . ARG A 1 92 ? -32.221 -6.353 42.935 1.00 96.69 92 ARG A N 1
ATOM 734 C CA . ARG A 1 92 ? -32.308 -6.643 41.499 1.00 96.69 92 ARG A CA 1
ATOM 735 C C . ARG A 1 92 ? -31.546 -5.587 40.706 1.00 96.69 92 ARG A C 1
ATOM 737 O O . ARG A 1 92 ? -30.619 -5.967 40.006 1.00 96.69 92 ARG A O 1
ATOM 744 N N . LEU A 1 93 ? -31.860 -4.305 40.897 1.00 97.00 93 LEU A N 1
ATOM 745 C CA . LEU A 1 93 ? -31.186 -3.175 40.255 1.00 97.00 93 LEU A CA 1
ATOM 746 C C . LEU A 1 93 ? -29.664 -3.292 40.391 1.00 97.00 93 LEU A C 1
ATOM 748 O O . LEU A 1 93 ? -28.977 -3.365 39.383 1.00 97.00 93 LEU A O 1
ATOM 752 N N . HIS A 1 94 ? -29.151 -3.463 41.612 1.00 97.31 94 HIS A N 1
ATOM 753 C CA . HIS A 1 94 ? -27.711 -3.590 41.849 1.00 97.31 94 HIS A CA 1
ATOM 754 C C . HIS A 1 94 ? -27.061 -4.800 41.142 1.00 97.31 94 HIS A C 1
ATOM 756 O O . HIS A 1 94 ? -25.892 -4.747 40.759 1.00 97.31 94 HIS A O 1
ATOM 762 N N . ARG A 1 95 ? -27.801 -5.903 40.949 1.00 96.44 95 ARG A N 1
ATOM 763 C CA . ARG A 1 95 ? -27.312 -7.057 40.174 1.00 96.44 95 ARG A CA 1
ATOM 764 C C . ARG A 1 95 ? -27.276 -6.756 38.680 1.00 96.44 95 ARG A C 1
ATOM 766 O O . ARG A 1 95 ? -26.267 -7.061 38.055 1.00 96.44 95 ARG A O 1
ATOM 773 N N . GLU A 1 96 ? -28.326 -6.147 38.130 1.00 96.00 96 GLU A N 1
ATOM 774 C CA . GLU A 1 96 ? -28.361 -5.762 36.712 1.00 96.00 96 GLU A CA 1
ATOM 775 C C . GLU A 1 96 ? -27.297 -4.692 36.406 1.00 96.00 96 GLU A C 1
ATOM 777 O O . GLU A 1 96 ? -26.539 -4.852 35.458 1.00 96.00 96 GLU A O 1
ATOM 782 N N . GLU A 1 97 ? -27.143 -3.666 37.253 1.00 95.38 97 GLU A N 1
ATOM 783 C CA . GLU A 1 97 ? -26.072 -2.657 37.156 1.00 95.38 97 GLU A CA 1
ATOM 784 C C . GLU A 1 97 ? -24.679 -3.297 37.128 1.00 95.38 97 GLU A C 1
ATOM 786 O O . GLU A 1 97 ? -23.834 -2.924 36.316 1.00 95.38 97 GLU A O 1
ATOM 791 N N . LYS A 1 98 ? -24.428 -4.286 37.997 1.00 95.88 98 LYS A N 1
ATOM 792 C CA . LYS A 1 98 ? -23.151 -5.007 38.020 1.00 95.88 98 LYS A CA 1
ATOM 793 C C . LYS A 1 98 ? -22.934 -5.833 36.748 1.00 95.88 98 LYS A C 1
ATOM 795 O O . LYS A 1 98 ? -21.815 -5.868 36.247 1.00 95.88 98 LYS A O 1
ATOM 800 N N . LEU A 1 99 ? -23.980 -6.476 36.225 1.00 94.12 99 LEU A N 1
ATOM 801 C CA . LEU A 1 99 ? -23.918 -7.227 34.966 1.00 94.12 99 LEU A CA 1
ATOM 802 C C . LEU A 1 99 ? -23.712 -6.313 33.751 1.00 94.12 99 LEU A C 1
ATOM 804 O O . LEU A 1 99 ? -23.033 -6.716 32.810 1.00 94.12 99 LEU A O 1
ATOM 808 N N . ILE A 1 100 ? -24.277 -5.104 33.766 1.00 93.50 100 ILE A N 1
ATOM 809 C CA . ILE A 1 100 ? -24.068 -4.085 32.731 1.00 93.50 100 ILE A CA 1
ATOM 810 C C . ILE A 1 100 ? -22.606 -3.631 32.744 1.00 93.50 100 ILE A C 1
ATOM 812 O O . ILE A 1 100 ? -21.932 -3.806 31.734 1.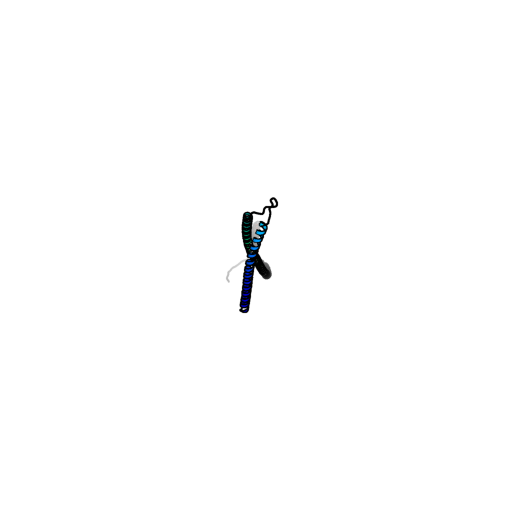00 93.50 100 ILE A O 1
ATOM 816 N N . ARG A 1 101 ? -22.068 -3.209 33.899 1.00 91.69 101 ARG A N 1
ATOM 817 C CA . ARG A 1 101 ? -20.656 -2.791 34.018 1.00 91.69 101 ARG A CA 1
ATOM 818 C C . ARG A 1 101 ? -19.673 -3.869 33.565 1.00 91.69 101 ARG A C 1
ATOM 820 O O . ARG A 1 101 ? -18.748 -3.580 32.822 1.00 91.69 101 ARG A O 1
ATOM 827 N N . GLN A 1 102 ? -19.911 -5.130 33.935 1.00 88.69 102 GLN A N 1
ATOM 828 C CA . GLN A 1 102 ? -19.078 -6.256 33.487 1.00 88.69 102 GLN A CA 1
ATOM 829 C C . GLN A 1 102 ? -19.117 -6.482 31.967 1.00 88.69 102 GLN A C 1
ATOM 831 O O . GLN A 1 102 ? -18.157 -7.003 31.404 1.00 88.69 102 GLN A O 1
ATOM 836 N N . LYS A 1 103 ? -20.218 -6.123 31.294 1.00 87.38 103 LYS A N 1
ATOM 837 C CA . LYS A 1 103 ? -20.321 -6.175 29.829 1.00 87.38 103 LYS A CA 1
ATOM 838 C C . LYS A 1 103 ? -19.685 -4.957 29.164 1.00 87.38 103 LYS A C 1
ATOM 840 O O . LYS A 1 103 ? -19.087 -5.125 28.111 1.00 87.38 103 LYS A O 1
ATOM 845 N N . GLU A 1 104 ? -19.795 -3.778 29.771 1.00 85.00 104 GLU A N 1
ATOM 846 C CA . GLU A 1 104 ? -19.145 -2.544 29.310 1.00 85.00 104 GLU A CA 1
ATOM 847 C C . GLU A 1 104 ? -17.614 -2.677 29.382 1.00 85.00 104 GLU A C 1
ATOM 849 O O . GLU A 1 104 ? -16.946 -2.508 28.369 1.00 85.00 104 GLU A O 1
ATOM 854 N N . GLU A 1 105 ? -17.068 -3.118 30.523 1.00 82.62 105 GLU A N 1
ATOM 855 C CA . GLU A 1 105 ? -15.632 -3.401 30.703 1.00 82.62 105 GLU A CA 1
ATOM 856 C C . GLU A 1 105 ? -15.104 -4.434 29.685 1.00 82.62 105 GLU A C 1
ATOM 858 O O . GLU A 1 105 ? -13.991 -4.304 29.173 1.00 82.62 105 GLU A O 1
ATOM 863 N N . LEU A 1 106 ? -15.906 -5.456 29.358 1.00 78.81 106 LEU A N 1
ATOM 864 C CA . LEU A 1 106 ? -15.553 -6.466 28.355 1.00 78.81 106 LEU A CA 1
ATOM 865 C C . LEU A 1 106 ? -15.625 -5.921 26.917 1.00 78.81 106 LEU A C 1
ATOM 867 O O . LEU A 1 106 ? -14.807 -6.309 26.083 1.00 78.81 106 LEU A O 1
ATOM 871 N N . ALA A 1 107 ? -16.588 -5.045 26.620 1.00 79.38 107 ALA A N 1
ATOM 872 C CA . ALA A 1 107 ? -16.747 -4.425 25.306 1.00 79.38 107 ALA A CA 1
ATOM 873 C C . ALA A 1 107 ? -15.616 -3.427 25.010 1.00 79.38 107 ALA A C 1
ATOM 875 O O . ALA A 1 107 ? -15.020 -3.502 23.937 1.00 79.38 107 ALA A O 1
ATOM 876 N N . ASP A 1 108 ? -15.251 -2.575 25.973 1.00 77.62 108 ASP A N 1
ATOM 877 C CA . ASP A 1 108 ? -14.088 -1.684 25.855 1.00 77.62 108 ASP A CA 1
ATOM 878 C C . ASP A 1 108 ? -12.785 -2.482 25.690 1.00 77.62 108 ASP A C 1
ATOM 880 O O . ASP A 1 108 ? -11.943 -2.135 24.860 1.00 77.62 108 ASP A O 1
ATOM 884 N N . GLY A 1 109 ? -12.634 -3.597 26.417 1.00 83.38 109 GLY A N 1
ATOM 885 C CA . GLY A 1 109 ? -11.500 -4.508 26.251 1.00 83.38 109 GLY A CA 1
ATOM 886 C C . GLY A 1 109 ? -11.413 -5.118 24.846 1.00 83.38 109 GLY A C 1
ATOM 887 O O . GLY A 1 109 ? -10.323 -5.195 24.282 1.00 83.38 109 GLY A O 1
ATOM 888 N N . LEU A 1 110 ? -12.548 -5.508 24.254 1.00 86.38 110 LEU A N 1
ATOM 889 C CA . LEU A 1 110 ? -12.608 -6.007 22.877 1.00 86.38 110 LEU A CA 1
ATOM 890 C C . LEU A 1 110 ? -12.254 -4.908 21.863 1.00 86.38 110 LEU A C 1
ATOM 892 O O . LEU A 1 110 ? -11.400 -5.122 21.007 1.00 86.38 110 LEU A O 1
ATOM 896 N N . HIS A 1 111 ? -12.843 -3.718 21.997 1.00 87.69 111 HIS A N 1
ATOM 897 C CA . HIS A 1 111 ? -12.563 -2.586 21.111 1.00 87.69 111 HIS A CA 1
ATOM 898 C C . HIS A 1 111 ? -11.100 -2.126 21.171 1.00 87.69 111 HIS A C 1
ATOM 900 O O . HIS A 1 111 ? -10.544 -1.722 20.148 1.00 87.69 111 HIS A O 1
ATOM 906 N N . LEU A 1 112 ? -10.454 -2.224 22.338 1.00 90.38 112 LEU A N 1
ATOM 907 C CA . LEU A 1 112 ? -9.021 -1.968 22.475 1.00 90.38 112 LEU A CA 1
ATOM 908 C C . LEU A 1 112 ? -8.183 -3.004 21.708 1.00 90.38 112 LEU A C 1
ATOM 910 O O . LEU A 1 112 ? -7.265 -2.614 20.990 1.00 90.38 112 LEU A O 1
ATOM 914 N N . ILE A 1 113 ? -8.520 -4.296 21.805 1.00 91.75 113 ILE A N 1
ATOM 915 C CA . ILE A 1 113 ? -7.834 -5.372 21.068 1.00 91.75 113 ILE A CA 1
ATOM 916 C C . ILE A 1 113 ? -7.995 -5.183 19.553 1.00 91.75 113 ILE A C 1
ATOM 918 O O . ILE A 1 113 ? -7.000 -5.235 18.831 1.00 91.75 113 ILE A O 1
ATOM 922 N N . ASP A 1 114 ? -9.210 -4.903 19.071 1.00 93.81 114 ASP A N 1
ATOM 923 C CA . ASP A 1 114 ? -9.477 -4.655 17.646 1.00 93.81 114 ASP A CA 1
ATOM 924 C C . ASP A 1 114 ? -8.671 -3.447 17.125 1.00 93.81 114 ASP A C 1
ATOM 926 O O . ASP A 1 114 ? -8.098 -3.479 16.031 1.00 93.81 114 ASP A O 1
ATOM 930 N N . PHE A 1 115 ? -8.577 -2.377 17.923 1.00 92.44 115 PHE A N 1
ATOM 931 C CA . PHE A 1 115 ? -7.792 -1.186 17.593 1.00 92.44 115 PHE A CA 1
ATOM 932 C C . PHE A 1 115 ? -6.279 -1.458 17.576 1.00 92.44 115 PHE A C 1
ATOM 934 O O . PHE A 1 115 ? -5.577 -1.006 16.665 1.00 92.44 115 PHE A O 1
ATOM 941 N N . GLU A 1 116 ? -5.760 -2.213 18.547 1.00 95.12 116 GLU A N 1
ATOM 942 C CA . GLU A 1 116 ? -4.357 -2.634 18.567 1.00 95.12 116 GLU A CA 1
ATOM 943 C C . GLU A 1 116 ? -4.027 -3.570 17.397 1.00 95.12 116 GLU A C 1
ATOM 945 O O . GLU A 1 116 ? -2.982 -3.400 16.764 1.00 95.12 116 GLU A O 1
ATOM 950 N N . GLN A 1 117 ? -4.932 -4.482 17.028 1.00 97.12 117 GLN A N 1
ATOM 951 C CA . GLN A 1 117 ? -4.776 -5.328 15.847 1.00 97.12 117 GLN A CA 1
ATOM 952 C C . GLN A 1 117 ? -4.716 -4.490 14.562 1.00 97.12 117 GLN A C 1
ATOM 954 O O . GLN A 1 117 ? -3.769 -4.641 13.790 1.00 97.12 117 GLN A O 1
ATOM 959 N N . LEU A 1 118 ? -5.650 -3.554 14.352 1.00 97.06 118 LEU A N 1
ATOM 960 C CA . LEU A 1 118 ? -5.626 -2.647 13.194 1.00 97.06 118 LEU A CA 1
ATOM 961 C C . LEU A 1 118 ? -4.326 -1.833 13.116 1.00 97.06 118 LEU A C 1
ATOM 963 O O . LEU A 1 118 ? -3.811 -1.581 12.024 1.00 97.06 118 LEU A O 1
ATOM 967 N N . LYS A 1 119 ? -3.764 -1.442 14.264 1.00 98.06 119 LYS A N 1
ATOM 968 C CA . LYS A 1 119 ? -2.477 -0.741 14.343 1.00 98.06 119 LYS A CA 1
ATOM 969 C C . LYS A 1 119 ? -1.307 -1.639 13.920 1.00 98.06 119 LYS A C 1
ATOM 971 O O . LYS A 1 119 ? -0.481 -1.194 13.124 1.00 98.06 119 LYS A O 1
ATOM 976 N N . ILE A 1 120 ? -1.263 -2.887 14.395 1.00 97.81 120 ILE A N 1
ATOM 977 C CA . ILE A 1 120 ? -0.252 -3.888 14.005 1.00 97.81 120 ILE A CA 1
ATOM 978 C C . ILE A 1 120 ? -0.358 -4.206 12.508 1.00 97.81 120 ILE A C 1
ATOM 980 O O . ILE A 1 120 ? 0.655 -4.237 11.806 1.00 97.81 120 ILE A O 1
ATOM 984 N N . GLU A 1 121 ? -1.572 -4.396 11.991 1.00 97.62 121 GLU A N 1
ATOM 985 C CA . GLU A 1 121 ? -1.814 -4.635 10.567 1.00 97.62 121 GLU A CA 1
ATOM 986 C C . GLU A 1 121 ? -1.344 -3.450 9.718 1.00 97.62 121 GLU A C 1
ATOM 988 O O . GLU A 1 121 ? -0.610 -3.648 8.751 1.00 97.62 121 GLU A O 1
ATOM 993 N N . ASN A 1 122 ? -1.685 -2.213 10.099 1.00 97.94 122 ASN A N 1
ATOM 994 C CA . ASN A 1 122 ? -1.250 -1.014 9.380 1.00 97.94 122 ASN A CA 1
ATOM 995 C C . ASN A 1 122 ? 0.284 -0.878 9.358 1.00 97.94 122 ASN A C 1
ATOM 997 O O . ASN A 1 122 ? 0.855 -0.635 8.296 1.00 97.94 122 ASN A O 1
ATOM 1001 N N . GLN A 1 123 ? 0.957 -1.115 10.492 1.00 98.06 123 GLN A N 1
ATOM 1002 C CA . GLN A 1 123 ? 2.424 -1.167 10.563 1.00 98.06 123 GLN A CA 1
ATOM 1003 C C . GLN A 1 123 ? 2.993 -2.242 9.623 1.00 98.06 123 GLN A C 1
ATOM 1005 O O . GLN A 1 123 ? 3.816 -1.926 8.766 1.00 98.06 123 GLN A O 1
ATOM 1010 N N . THR A 1 124 ? 2.463 -3.466 9.683 1.00 97.94 124 THR A N 1
ATOM 1011 C CA . THR A 1 124 ? 2.873 -4.592 8.822 1.00 97.94 124 THR A CA 1
ATOM 1012 C C . THR A 1 124 ? 2.678 -4.294 7.327 1.00 97.94 124 THR A C 1
ATOM 1014 O O . THR A 1 124 ? 3.464 -4.737 6.485 1.00 97.94 124 THR A O 1
ATOM 1017 N N . TYR A 1 125 ? 1.618 -3.570 6.953 1.00 98.38 125 TYR A N 1
ATOM 1018 C CA . TYR A 1 125 ? 1.395 -3.155 5.566 1.00 98.38 125 TYR A CA 1
ATOM 1019 C C . TYR A 1 125 ? 2.357 -2.044 5.133 1.00 98.38 125 TYR A C 1
ATOM 1021 O O . TYR A 1 125 ? 2.861 -2.108 4.011 1.00 98.38 125 TYR A O 1
ATOM 1029 N N . ASN A 1 126 ? 2.663 -1.077 6.003 1.00 98.06 126 ASN A N 1
ATOM 1030 C CA . ASN A 1 126 ? 3.636 -0.023 5.710 1.00 98.06 126 ASN A CA 1
ATOM 1031 C C . ASN A 1 126 ? 5.047 -0.602 5.521 1.00 98.06 126 ASN A C 1
ATOM 1033 O O . ASN A 1 126 ? 5.679 -0.307 4.510 1.00 98.06 126 ASN A O 1
ATOM 1037 N N . GLU A 1 127 ? 5.491 -1.512 6.395 1.00 98.00 127 GLU A N 1
ATOM 1038 C CA . GLU A 1 127 ? 6.766 -2.237 6.251 1.00 98.00 127 GLU A CA 1
ATOM 1039 C C . GLU A 1 127 ? 6.856 -2.955 4.893 1.00 98.00 127 GLU A C 1
ATOM 1041 O O . GLU A 1 127 ? 7.823 -2.795 4.146 1.00 98.00 127 GLU A O 1
ATOM 1046 N N . LYS A 1 128 ? 5.798 -3.679 4.496 1.00 98.44 128 LYS A N 1
ATOM 1047 C CA . LYS A 1 128 ? 5.730 -4.336 3.178 1.00 98.44 128 LYS A CA 1
ATOM 1048 C C . LYS A 1 128 ? 5.790 -3.341 2.018 1.00 98.44 128 LYS A C 1
ATOM 1050 O O . LYS A 1 128 ? 6.404 -3.657 0.997 1.00 98.44 128 LYS A O 1
ATOM 1055 N N . ILE A 1 129 ? 5.157 -2.173 2.138 1.00 98.06 129 ILE A N 1
ATOM 1056 C CA . ILE A 1 129 ? 5.210 -1.104 1.127 1.00 98.06 129 ILE A CA 1
ATOM 1057 C C . ILE A 1 129 ? 6.635 -0.545 1.018 1.00 98.06 129 ILE A C 1
ATOM 1059 O O . ILE A 1 129 ? 7.135 -0.376 -0.096 1.00 98.06 129 ILE A O 1
ATOM 1063 N N . GLU A 1 130 ? 7.312 -0.308 2.142 1.00 97.88 130 GLU A N 1
ATOM 1064 C CA . GLU A 1 130 ? 8.699 0.165 2.187 1.00 97.88 130 GLU A CA 1
ATOM 1065 C C . GLU A 1 130 ? 9.665 -0.841 1.547 1.00 97.88 130 GLU A C 1
ATOM 1067 O O . GLU A 1 130 ? 10.415 -0.467 0.642 1.00 97.88 130 GLU A O 1
ATOM 1072 N N . GLU A 1 131 ? 9.573 -2.130 1.890 1.00 98.06 131 GLU A N 1
ATOM 1073 C CA . GLU A 1 131 ? 10.363 -3.189 1.247 1.00 98.06 131 GLU A CA 1
ATOM 1074 C C . GLU A 1 131 ? 10.178 -3.219 -0.283 1.00 98.06 131 GLU A C 1
ATOM 1076 O O . GLU A 1 131 ? 11.158 -3.273 -1.038 1.00 98.06 131 GLU A O 1
ATOM 1081 N N . ARG A 1 132 ? 8.926 -3.171 -0.773 1.00 98.00 132 ARG A N 1
ATOM 1082 C CA . ARG A 1 132 ? 8.652 -3.179 -2.223 1.00 98.00 132 ARG A CA 1
ATOM 1083 C C . ARG A 1 132 ? 9.147 -1.896 -2.893 1.00 98.00 132 ARG A C 1
ATOM 1085 O O . ARG A 1 132 ? 9.652 -1.956 -4.014 1.00 98.00 132 ARG A O 1
ATOM 1092 N N . ASN A 1 133 ? 9.061 -0.748 -2.221 1.00 98.00 133 ASN A N 1
ATOM 1093 C CA . ASN A 1 133 ? 9.626 0.511 -2.710 1.00 98.00 133 ASN A CA 1
ATOM 1094 C C . ASN A 1 133 ? 11.156 0.438 -2.819 1.00 98.00 133 ASN A C 1
ATOM 1096 O O . ASN A 1 133 ? 11.719 0.864 -3.833 1.00 98.00 133 ASN A O 1
ATOM 1100 N N . GLU A 1 134 ? 11.842 -0.160 -1.841 1.00 98.00 134 GLU A N 1
ATOM 1101 C CA . GLU A 1 134 ? 13.279 -0.408 -1.940 1.00 98.00 134 GLU A CA 1
ATOM 1102 C C . GLU A 1 134 ? 13.634 -1.340 -3.103 1.00 98.00 134 GLU A C 1
ATOM 1104 O O . GLU A 1 134 ? 14.604 -1.084 -3.820 1.00 98.00 134 GLU A O 1
ATOM 1109 N N . GLU A 1 135 ? 12.885 -2.427 -3.299 1.00 97.88 135 GLU A N 1
ATOM 1110 C CA . GLU A 1 135 ? 13.074 -3.358 -4.416 1.00 97.88 135 GLU A CA 1
ATOM 1111 C C . GLU A 1 135 ? 12.872 -2.673 -5.769 1.00 97.88 135 GLU A C 1
ATOM 1113 O O . GLU A 1 135 ? 13.732 -2.788 -6.647 1.00 97.88 135 GLU A O 1
ATOM 1118 N N . LEU A 1 136 ? 11.808 -1.880 -5.922 1.00 98.19 136 LEU A N 1
ATOM 1119 C CA . LEU A 1 136 ? 11.577 -1.053 -7.107 1.00 98.19 136 LEU A CA 1
ATOM 1120 C C . 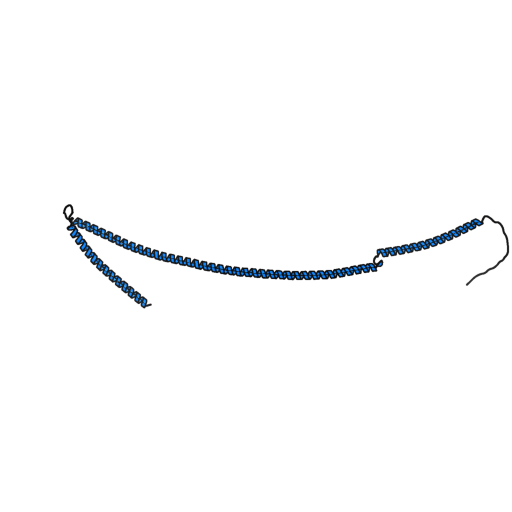LEU A 1 136 ? 12.737 -0.080 -7.352 1.00 98.19 136 LEU A C 1
ATOM 1122 O O . LEU A 1 136 ? 13.173 0.087 -8.492 1.00 98.19 136 LEU A O 1
ATOM 1126 N N . LEU A 1 137 ? 13.292 0.533 -6.304 1.00 97.94 137 LEU A N 1
ATOM 1127 C CA . LEU A 1 137 ? 14.418 1.464 -6.415 1.00 97.94 137 LEU A CA 1
ATOM 1128 C C . LEU A 1 137 ? 15.744 0.730 -6.718 1.00 97.94 137 LEU A C 1
ATOM 1130 O O . LEU A 1 137 ? 16.564 1.212 -7.506 1.00 97.94 137 LEU A O 1
ATOM 1134 N N . LYS A 1 138 ? 15.950 -0.481 -6.180 1.00 97.94 138 LYS A N 1
ATOM 1135 C CA . LYS A 1 138 ? 17.043 -1.402 -6.557 1.00 97.94 138 LYS A CA 1
ATOM 1136 C C . LYS A 1 138 ? 16.928 -1.808 -8.039 1.00 97.94 138 LYS A C 1
ATOM 1138 O O . LYS A 1 138 ? 17.929 -1.751 -8.754 1.00 97.94 138 LYS A O 1
ATOM 1143 N N . LEU A 1 139 ? 15.731 -2.139 -8.531 1.00 97.69 139 LEU A N 1
ATOM 1144 C CA . LEU A 1 139 ? 15.477 -2.481 -9.939 1.00 97.69 139 LEU A CA 1
ATOM 1145 C C . LEU A 1 139 ? 15.663 -1.283 -10.880 1.00 97.69 139 LEU A C 1
ATOM 1147 O O . LEU A 1 139 ? 16.358 -1.416 -11.885 1.00 97.69 139 LEU A O 1
ATOM 1151 N N . ARG A 1 140 ? 15.141 -0.097 -10.539 1.00 97.56 140 ARG A N 1
ATOM 1152 C CA . ARG A 1 140 ? 15.362 1.140 -11.314 1.00 97.56 140 ARG A CA 1
ATOM 1153 C C . ARG A 1 140 ? 16.853 1.452 -11.468 1.00 97.56 140 ARG A C 1
ATOM 1155 O O . ARG A 1 140 ? 17.295 1.709 -12.582 1.00 97.56 140 ARG A O 1
ATOM 1162 N N . ARG A 1 141 ? 17.648 1.339 -10.393 1.00 97.75 141 ARG A N 1
ATOM 1163 C CA . ARG A 1 141 ? 19.117 1.498 -10.458 1.00 97.75 141 ARG A CA 1
ATOM 1164 C C . ARG A 1 141 ? 19.780 0.480 -11.395 1.00 97.75 141 ARG A C 1
ATOM 1166 O O . ARG A 1 141 ? 20.628 0.872 -12.195 1.00 97.75 141 ARG A O 1
ATOM 1173 N N . LYS A 1 142 ? 19.370 -0.796 -11.349 1.00 97.44 142 LYS A N 1
ATOM 1174 C CA . LYS A 1 142 ? 19.854 -1.831 -12.285 1.00 97.44 142 LYS A CA 1
ATOM 1175 C C . LYS A 1 142 ? 19.514 -1.486 -13.739 1.00 97.44 142 LYS A C 1
ATOM 1177 O O . LYS A 1 142 ? 20.402 -1.551 -14.582 1.00 97.44 142 LYS A O 1
ATOM 1182 N N . ILE A 1 143 ? 18.276 -1.074 -14.027 1.00 97.06 143 ILE A N 1
ATOM 1183 C CA . ILE A 1 143 ? 17.842 -0.679 -15.378 1.00 97.06 143 ILE A CA 1
ATOM 1184 C C . ILE A 1 143 ? 18.679 0.499 -15.890 1.00 97.06 143 ILE A C 1
ATOM 1186 O O . ILE A 1 143 ? 19.248 0.398 -16.973 1.00 97.06 143 ILE A O 1
ATOM 1190 N N . THR A 1 144 ? 18.829 1.573 -15.108 1.00 96.88 144 THR A N 1
ATOM 1191 C CA . THR A 1 144 ? 19.645 2.735 -15.503 1.00 96.88 144 THR A CA 1
ATOM 1192 C C . THR A 1 144 ? 21.094 2.341 -15.792 1.00 96.88 144 THR A C 1
ATOM 1194 O O . THR A 1 144 ? 21.639 2.749 -16.815 1.00 96.88 144 THR A O 1
ATOM 1197 N N . SER A 1 145 ? 21.704 1.501 -14.948 1.00 96.56 145 SER A N 1
ATOM 1198 C CA . SER A 1 145 ? 23.070 1.008 -15.163 1.00 96.56 145 SER A CA 1
ATOM 1199 C C . SER A 1 145 ? 23.192 0.165 -16.440 1.00 96.56 145 SER A C 1
ATOM 1201 O O . SER A 1 145 ? 24.106 0.383 -17.233 1.00 96.56 145 SER A O 1
ATOM 1203 N N . VAL A 1 146 ? 22.244 -0.744 -16.700 1.00 96.69 146 VAL A N 1
ATOM 1204 C CA . VAL A 1 146 ? 22.220 -1.554 -17.931 1.00 96.69 146 VAL A CA 1
ATOM 1205 C C . VAL A 1 146 ? 22.043 -0.677 -19.173 1.00 96.69 146 VAL A C 1
ATOM 1207 O O . VAL A 1 146 ? 22.762 -0.875 -20.149 1.00 96.69 146 VAL A O 1
ATOM 1210 N N . VAL A 1 147 ? 21.153 0.320 -19.133 1.00 97.25 147 VAL A N 1
ATOM 1211 C CA . VAL A 1 147 ? 20.951 1.275 -20.237 1.00 97.25 147 VAL A CA 1
ATOM 1212 C C . VAL A 1 147 ? 22.215 2.101 -20.492 1.00 97.25 147 VAL A C 1
ATOM 1214 O O . VAL A 1 147 ? 22.608 2.248 -21.645 1.00 97.25 147 VAL A O 1
ATOM 1217 N N . GLN A 1 148 ? 22.898 2.580 -19.448 1.00 95.44 148 GLN A N 1
ATOM 1218 C CA . GLN A 1 148 ? 24.175 3.296 -19.579 1.00 95.44 148 GLN A CA 1
ATOM 1219 C C . GLN A 1 148 ? 25.269 2.417 -20.205 1.00 95.44 148 GLN A C 1
ATOM 1221 O O . GLN A 1 148 ? 25.944 2.848 -21.139 1.00 95.44 148 GLN A O 1
ATOM 1226 N N . ILE A 1 149 ? 25.414 1.170 -19.742 1.00 96.00 149 ILE A N 1
ATOM 1227 C CA . ILE A 1 149 ? 26.379 0.208 -20.297 1.00 96.00 149 ILE A CA 1
ATOM 1228 C C . ILE A 1 149 ? 26.049 -0.108 -21.761 1.00 96.00 149 ILE A C 1
ATOM 1230 O O . ILE A 1 149 ? 26.955 -0.164 -22.590 1.00 96.00 149 ILE A O 1
ATOM 1234 N N . PHE A 1 150 ? 24.772 -0.306 -22.095 1.00 96.06 150 PHE A N 1
ATOM 1235 C CA . PHE A 1 150 ? 24.341 -0.588 -23.463 1.00 96.06 150 PHE A CA 1
ATOM 1236 C C . PHE A 1 150 ? 24.579 0.610 -24.389 1.00 96.06 150 PHE A C 1
ATOM 1238 O O . PHE A 1 150 ? 25.180 0.443 -25.446 1.00 96.06 150 PHE A O 1
ATOM 1245 N N . ALA A 1 151 ? 24.204 1.821 -23.966 1.00 94.94 151 ALA A N 1
ATOM 1246 C CA . ALA A 1 151 ? 24.444 3.048 -24.721 1.00 94.94 151 ALA A CA 1
ATOM 1247 C C . ALA A 1 151 ? 25.942 3.286 -24.974 1.00 94.94 151 ALA A C 1
ATOM 1249 O O . ALA A 1 151 ? 26.328 3.606 -26.095 1.00 94.94 151 ALA A O 1
ATOM 1250 N N . HIS A 1 152 ? 26.802 3.063 -23.974 1.00 95.06 152 HIS A N 1
ATOM 1251 C CA . HIS A 1 152 ? 28.252 3.188 -24.144 1.00 95.06 152 HIS A CA 1
ATOM 1252 C C . HIS A 1 152 ? 28.839 2.108 -25.071 1.00 95.06 152 HIS A C 1
ATOM 1254 O O . HIS A 1 152 ? 29.679 2.411 -25.921 1.00 95.06 152 HIS A O 1
ATOM 1260 N N . LYS A 1 153 ? 28.375 0.854 -24.965 1.00 95.06 153 LYS A N 1
ATOM 1261 C CA . LYS A 1 153 ? 28.775 -0.232 -25.878 1.00 95.06 153 LYS A CA 1
ATOM 1262 C C . LYS A 1 153 ? 28.347 0.036 -27.318 1.00 95.06 153 LYS A C 1
ATOM 1264 O O . LYS A 1 153 ? 29.118 -0.222 -28.235 1.00 95.06 153 LYS A O 1
ATOM 1269 N N . GLU A 1 154 ? 27.148 0.567 -27.524 1.00 94.00 154 GLU A N 1
ATOM 1270 C CA . GLU A 1 154 ? 26.657 0.885 -28.863 1.00 94.00 154 GLU A CA 1
ATOM 1271 C C . GLU A 1 154 ? 27.379 2.105 -29.451 1.00 94.00 154 GLU A C 1
ATOM 1273 O O . GLU A 1 154 ? 27.793 2.064 -30.606 1.00 94.00 154 GLU A O 1
ATOM 1278 N N . HIS A 1 155 ? 27.640 3.143 -28.648 1.00 93.62 155 HIS A N 1
ATOM 1279 C CA . HIS A 1 155 ? 28.450 4.295 -29.060 1.00 93.62 155 HIS A CA 1
ATOM 1280 C C . HIS A 1 155 ? 29.853 3.866 -29.507 1.00 93.62 155 HIS A C 1
ATOM 1282 O O . HIS A 1 155 ? 30.250 4.138 -30.637 1.00 93.62 155 HIS A O 1
ATOM 1288 N N . THR A 1 156 ? 30.567 3.106 -28.671 1.00 94.75 156 THR A N 1
ATOM 1289 C CA . THR A 1 156 ? 31.921 2.619 -28.989 1.00 94.75 156 THR A CA 1
ATOM 1290 C C . THR A 1 156 ? 31.941 1.664 -30.189 1.00 94.75 156 THR A C 1
ATOM 1292 O O . THR A 1 156 ? 32.868 1.717 -30.998 1.00 94.75 156 THR A O 1
ATOM 1295 N N . ARG A 1 157 ? 30.898 0.839 -30.380 1.00 94.25 157 ARG A N 1
ATOM 1296 C CA . ARG A 1 157 ? 30.721 0.005 -31.584 1.00 94.25 157 ARG A CA 1
ATOM 1297 C C . ARG A 1 157 ? 30.547 0.851 -32.848 1.00 94.25 157 ARG A C 1
ATOM 1299 O O . ARG A 1 157 ? 31.185 0.564 -33.861 1.00 94.25 157 ARG A O 1
ATOM 1306 N N . LEU A 1 158 ? 29.712 1.888 -32.794 1.00 94.12 158 LEU A N 1
ATOM 1307 C CA . LEU A 1 158 ? 29.478 2.804 -33.914 1.00 94.12 158 LEU A CA 1
ATOM 1308 C C . LEU A 1 158 ? 30.718 3.656 -34.225 1.00 94.12 158 LEU A C 1
ATOM 1310 O O . LEU A 1 158 ? 31.030 3.862 -35.396 1.00 94.12 158 LEU A O 1
ATOM 1314 N N . GLU A 1 159 ? 31.477 4.089 -33.216 1.00 94.50 159 GLU A N 1
ATOM 1315 C CA . GLU A 1 159 ? 32.767 4.774 -33.390 1.00 94.50 159 GLU A CA 1
ATOM 1316 C C . GLU A 1 159 ? 33.825 3.868 -34.036 1.00 94.50 159 GLU A C 1
ATOM 1318 O O . GLU A 1 159 ? 34.516 4.287 -34.969 1.00 94.50 159 GLU A O 1
ATOM 1323 N N . ALA A 1 160 ? 33.921 2.605 -33.610 1.00 94.81 160 ALA A N 1
ATOM 1324 C CA . ALA A 1 160 ? 34.808 1.623 -34.231 1.00 94.81 160 ALA A CA 1
ATOM 1325 C C . ALA A 1 160 ? 34.409 1.340 -35.693 1.00 94.81 160 ALA A C 1
ATOM 1327 O O . ALA A 1 160 ? 35.261 1.301 -36.579 1.00 94.81 160 ALA A O 1
ATOM 1328 N N . GLN A 1 161 ? 33.108 1.216 -35.981 1.00 94.44 161 GLN A N 1
ATOM 1329 C CA . GLN A 1 161 ? 32.618 1.054 -37.353 1.00 94.44 161 GLN A CA 1
ATOM 1330 C C . GLN A 1 161 ? 32.883 2.301 -38.212 1.00 94.44 161 GLN A C 1
ATOM 1332 O O . GLN A 1 161 ? 33.283 2.174 -39.370 1.00 94.44 161 GLN A O 1
ATOM 1337 N N . ARG A 1 162 ? 32.702 3.503 -37.653 1.00 94.88 162 ARG A N 1
ATOM 1338 C CA . ARG A 1 162 ? 32.985 4.773 -38.330 1.00 94.88 162 ARG A CA 1
ATOM 1339 C C . ARG A 1 162 ? 34.468 4.905 -38.669 1.00 94.88 162 ARG A C 1
ATOM 1341 O O . ARG A 1 162 ? 34.791 5.160 -39.821 1.00 94.88 162 ARG A O 1
ATOM 1348 N N . THR A 1 163 ? 35.359 4.683 -37.706 1.00 95.38 163 THR A N 1
ATOM 1349 C CA . THR A 1 163 ? 36.814 4.764 -37.931 1.00 95.38 163 THR A CA 1
ATOM 1350 C C . THR A 1 163 ? 37.306 3.715 -38.933 1.00 95.38 163 THR A C 1
ATOM 1352 O O . THR A 1 163 ? 38.142 4.032 -39.779 1.00 95.38 163 THR A O 1
ATOM 1355 N N . ALA A 1 164 ? 36.735 2.505 -38.928 1.00 95.38 164 ALA A N 1
ATOM 1356 C CA . ALA A 1 164 ? 37.001 1.497 -39.956 1.00 95.38 164 ALA A CA 1
ATOM 1357 C C . ALA A 1 164 ? 36.532 1.938 -41.359 1.00 95.38 164 ALA A C 1
ATOM 1359 O O . ALA A 1 164 ? 37.259 1.751 -42.335 1.00 95.38 164 ALA A O 1
ATOM 1360 N N . MET A 1 165 ? 35.351 2.557 -41.472 1.00 94.56 165 MET A N 1
ATOM 1361 C CA . MET A 1 165 ? 34.849 3.114 -42.736 1.00 94.56 165 MET A CA 1
ATOM 1362 C C . MET A 1 165 ? 35.689 4.303 -43.219 1.00 94.56 165 MET A C 1
ATOM 1364 O O . MET A 1 165 ? 36.045 4.357 -44.395 1.00 94.56 165 MET A O 1
ATOM 1368 N N . ASP A 1 166 ? 36.077 5.216 -42.326 1.00 95.25 166 ASP A N 1
ATOM 1369 C CA . ASP A 1 166 ? 36.960 6.343 -42.645 1.00 95.25 166 ASP A CA 1
ATOM 1370 C C . ASP A 1 166 ? 38.325 5.839 -43.166 1.00 95.25 166 ASP A C 1
ATOM 1372 O O . ASP A 1 166 ? 38.834 6.349 -44.169 1.00 95.25 166 ASP A O 1
ATOM 1376 N N . ALA A 1 167 ? 38.879 4.771 -42.576 1.00 95.81 167 ALA A N 1
ATOM 1377 C CA . ALA A 1 167 ? 40.097 4.116 -43.061 1.00 95.81 167 ALA A CA 1
ATOM 1378 C C . ALA A 1 167 ? 39.925 3.469 -44.453 1.00 95.81 167 ALA A C 1
ATOM 1380 O O . ALA A 1 167 ? 40.799 3.619 -45.312 1.00 95.81 167 ALA A O 1
ATOM 1381 N N . GLN A 1 168 ? 38.793 2.806 -44.723 1.00 96.44 168 GLN A N 1
ATOM 1382 C CA . GLN A 1 168 ? 38.481 2.276 -46.060 1.00 96.44 168 GLN A CA 1
ATOM 1383 C C . GLN A 1 168 ? 38.350 3.398 -47.100 1.00 96.44 168 GLN A C 1
ATOM 1385 O O . GLN A 1 168 ? 38.892 3.294 -48.201 1.00 96.44 168 GLN A O 1
ATOM 1390 N N . VAL A 1 169 ? 37.695 4.511 -46.751 1.00 96.56 169 VAL A N 1
ATOM 1391 C CA . VAL A 1 169 ? 37.572 5.692 -47.620 1.00 96.56 169 VAL A CA 1
ATOM 1392 C C . VAL A 1 169 ? 38.943 6.302 -47.933 1.00 96.56 169 VAL A C 1
ATOM 1394 O O . VAL A 1 169 ? 39.174 6.710 -49.073 1.00 96.56 169 VAL A O 1
ATOM 1397 N N . LEU A 1 170 ? 39.871 6.340 -46.972 1.00 95.50 170 LEU A N 1
ATOM 1398 C CA . LEU A 1 170 ? 41.253 6.773 -47.211 1.00 95.50 170 LEU A CA 1
ATOM 1399 C C . LEU A 1 170 ? 41.985 5.827 -48.179 1.00 95.50 170 LEU A C 1
ATOM 1401 O O . LEU A 1 170 ? 42.489 6.290 -49.202 1.00 95.50 170 LEU A O 1
ATOM 1405 N N . ALA A 1 171 ? 41.929 4.510 -47.964 1.00 96.00 171 ALA A N 1
ATOM 1406 C CA . ALA A 1 171 ? 42.524 3.531 -48.881 1.00 96.00 171 ALA A CA 1
ATOM 1407 C C . ALA A 1 171 ? 41.933 3.608 -50.311 1.00 96.00 171 ALA A C 1
ATOM 1409 O O . ALA A 1 171 ? 42.650 3.502 -51.315 1.00 96.00 171 ALA A O 1
ATOM 1410 N N . HIS A 1 172 ? 40.626 3.859 -50.437 1.00 95.69 172 HIS A N 1
ATOM 1411 C CA . HIS A 1 172 ? 39.976 4.096 -51.730 1.00 95.69 172 HIS A CA 1
ATOM 1412 C C . HIS A 1 172 ? 40.400 5.423 -52.387 1.00 95.69 172 HIS A C 1
ATOM 1414 O O . HIS A 1 172 ? 40.514 5.493 -53.614 1.00 95.69 172 HIS A O 1
ATOM 1420 N N . ARG A 1 173 ? 40.695 6.472 -51.608 1.00 96.19 173 ARG A N 1
ATOM 1421 C CA . ARG A 1 173 ? 41.266 7.729 -52.128 1.00 96.19 173 ARG A CA 1
ATOM 1422 C C . ARG A 1 173 ? 42.691 7.533 -52.651 1.00 96.19 173 ARG A C 1
ATOM 1424 O O . ARG A 1 173 ? 42.990 8.026 -53.740 1.00 96.19 173 ARG A O 1
ATOM 1431 N N . ASP A 1 174 ? 43.527 6.776 -51.946 1.00 96.06 174 ASP A N 1
ATOM 1432 C CA . ASP A 1 174 ? 44.907 6.500 -52.361 1.00 96.06 174 ASP A CA 1
ATOM 1433 C C . ASP A 1 174 ? 44.959 5.645 -53.632 1.00 96.06 174 ASP A C 1
ATOM 1435 O O . ASP A 1 174 ? 45.617 6.003 -54.613 1.00 96.06 174 ASP A O 1
ATOM 1439 N N . THR A 1 175 ? 44.188 4.557 -53.687 1.00 96.00 175 THR A N 1
ATOM 1440 C CA . THR A 1 175 ? 44.064 3.738 -54.907 1.00 96.00 175 THR A CA 1
ATOM 1441 C C . THR A 1 175 ? 43.532 4.546 -56.097 1.00 96.00 175 THR A C 1
ATOM 1443 O O . THR A 1 175 ? 44.099 4.472 -57.192 1.00 96.00 175 THR A O 1
ATOM 1446 N N . LEU A 1 176 ? 42.526 5.408 -55.896 1.00 96.88 176 LEU A N 1
ATOM 1447 C CA . LEU A 1 176 ? 42.050 6.338 -56.926 1.00 96.88 176 LEU A CA 1
ATOM 1448 C C . LEU A 1 176 ? 43.141 7.329 -57.369 1.00 96.88 176 LEU A C 1
ATOM 1450 O O . LEU A 1 176 ? 43.237 7.640 -58.559 1.00 96.88 176 LEU A O 1
ATOM 1454 N N . MET A 1 177 ? 43.977 7.821 -56.451 1.00 96.31 177 MET A N 1
ATOM 1455 C CA . MET A 1 177 ? 45.121 8.677 -56.772 1.00 96.31 177 MET A CA 1
ATOM 1456 C C . MET A 1 177 ? 46.143 7.937 -57.648 1.00 96.31 177 MET A C 1
ATOM 1458 O O . MET A 1 177 ? 46.574 8.488 -58.664 1.00 96.31 177 MET A O 1
ATOM 1462 N N . HIS A 1 178 ? 46.493 6.689 -57.321 1.00 95.88 178 HIS A N 1
ATOM 1463 C CA . HIS A 1 178 ? 47.386 5.869 -58.148 1.00 95.88 178 HIS A CA 1
ATOM 1464 C C . HIS A 1 178 ? 46.810 5.619 -59.551 1.00 95.88 178 HIS A C 1
ATOM 1466 O O . HIS A 1 178 ? 47.523 5.778 -60.545 1.00 95.88 178 HIS A O 1
ATOM 1472 N N . ILE A 1 179 ? 45.511 5.313 -59.658 1.00 95.94 179 ILE A N 1
ATOM 1473 C CA . ILE A 1 179 ? 44.827 5.120 -60.947 1.00 95.94 179 ILE A CA 1
ATOM 1474 C C . ILE A 1 179 ? 44.814 6.418 -61.767 1.00 95.94 179 ILE A C 1
ATOM 1476 O O . ILE A 1 179 ? 45.129 6.382 -62.959 1.00 95.94 179 ILE A O 1
ATOM 1480 N N . LYS A 1 180 ? 44.521 7.574 -61.150 1.00 96.38 180 LYS A N 1
ATOM 1481 C CA . LYS A 1 180 ? 44.587 8.891 -61.812 1.00 96.38 180 LYS A CA 1
ATOM 1482 C C . LYS A 1 180 ? 45.997 9.180 -62.335 1.00 96.38 180 LYS A C 1
ATOM 1484 O O . LYS A 1 180 ? 46.141 9.453 -63.523 1.00 96.38 180 LYS A O 1
ATOM 1489 N N . ARG A 1 181 ? 47.036 9.011 -61.505 1.00 96.19 181 ARG A N 1
ATOM 1490 C CA . ARG A 1 181 ? 48.444 9.165 -61.922 1.00 96.19 181 ARG A CA 1
ATOM 1491 C C . ARG A 1 181 ? 48.784 8.254 -63.110 1.00 96.19 181 ARG A C 1
ATOM 1493 O O . ARG A 1 181 ? 49.327 8.736 -64.100 1.00 96.19 181 ARG A O 1
ATOM 1500 N N . ARG A 1 182 ? 48.406 6.967 -63.070 1.00 95.69 182 ARG A N 1
ATOM 1501 C CA . ARG A 1 182 ? 48.650 6.017 -64.177 1.00 95.69 182 ARG A CA 1
ATOM 1502 C C . ARG A 1 182 ? 47.924 6.424 -65.461 1.00 95.69 182 ARG A C 1
ATOM 1504 O O . ARG A 1 182 ? 48.524 6.406 -66.531 1.00 95.69 182 ARG A O 1
ATOM 1511 N N . ARG A 1 183 ? 46.651 6.823 -65.363 1.00 95.75 183 ARG A N 1
ATOM 1512 C CA . ARG A 1 183 ? 45.859 7.359 -66.484 1.00 95.75 183 ARG A CA 1
ATOM 1513 C C . ARG A 1 183 ? 46.534 8.583 -67.101 1.00 95.75 183 ARG A C 1
ATOM 1515 O O . ARG A 1 183 ? 46.567 8.700 -68.321 1.00 95.75 183 ARG A O 1
ATOM 1522 N N . ASP A 1 184 ? 47.064 9.482 -66.281 1.00 95.88 184 ASP A N 1
ATOM 1523 C CA . ASP A 1 184 ? 47.656 10.731 -66.756 1.00 95.88 184 ASP A CA 1
ATOM 1524 C C . ASP A 1 184 ? 49.024 10.495 -67.419 1.00 95.88 184 ASP A C 1
ATOM 1526 O O . ASP A 1 184 ? 49.284 11.066 -68.478 1.00 95.88 184 ASP A O 1
ATOM 1530 N N . VAL A 1 185 ? 49.827 9.545 -66.919 1.00 95.75 185 VAL A N 1
ATOM 1531 C CA . VAL A 1 185 ? 51.025 9.037 -67.622 1.00 95.75 185 VAL A CA 1
ATOM 1532 C C . VAL A 1 185 ? 50.656 8.405 -68.970 1.00 95.75 185 VAL A C 1
ATOM 1534 O O . VAL A 1 185 ? 51.253 8.757 -69.985 1.00 95.75 185 VAL A O 1
ATOM 1537 N N . LEU A 1 186 ? 49.640 7.535 -69.021 1.00 94.94 186 LEU A N 1
ATOM 1538 C CA . LEU A 1 186 ? 49.176 6.919 -70.274 1.00 94.94 186 LEU A CA 1
ATOM 1539 C C . LEU A 1 186 ? 48.643 7.961 -71.273 1.00 94.94 186 LEU A C 1
ATOM 1541 O O . LEU A 1 186 ? 48.881 7.844 -72.474 1.00 94.94 186 LEU A O 1
ATOM 1545 N N . ARG A 1 187 ? 47.969 9.017 -70.799 1.00 95.19 187 ARG A N 1
ATOM 1546 C CA . ARG A 1 187 ? 47.539 10.152 -71.634 1.00 95.19 187 ARG A CA 1
ATOM 1547 C C . ARG A 1 187 ? 48.728 10.925 -72.201 1.00 95.19 187 ARG A C 1
ATOM 1549 O O . ARG A 1 187 ? 48.711 11.240 -73.388 1.00 95.19 187 ARG A O 1
ATOM 1556 N N . GLN A 1 188 ? 49.758 11.188 -71.396 1.00 94.25 188 GLN A N 1
ATOM 1557 C CA . GLN A 1 188 ? 50.993 11.826 -71.862 1.00 94.25 188 GLN A CA 1
ATOM 1558 C C . GLN A 1 188 ? 51.746 10.946 -72.868 1.00 94.25 188 GLN A C 1
ATOM 1560 O O . GLN A 1 188 ? 52.170 11.445 -73.904 1.00 94.25 188 GLN A O 1
ATOM 1565 N N . GLN A 1 189 ? 51.864 9.639 -72.618 1.00 93.25 189 GLN A N 1
ATOM 1566 C CA . GLN A 1 189 ? 52.458 8.687 -73.563 1.00 93.25 189 GLN A CA 1
ATOM 1567 C C . GLN A 1 189 ? 51.664 8.633 -74.874 1.00 93.25 189 GLN A C 1
ATOM 1569 O O . GLN A 1 189 ? 52.249 8.775 -75.939 1.00 93.25 189 GLN A O 1
ATOM 1574 N N . SER A 1 190 ? 50.334 8.533 -74.817 1.00 88.69 190 SER A N 1
ATOM 1575 C CA . SER A 1 190 ? 49.461 8.574 -75.998 1.00 88.69 190 SER A CA 1
ATOM 1576 C C . SER A 1 190 ? 49.586 9.893 -76.776 1.00 88.69 190 SER A C 1
ATOM 1578 O O . SER A 1 190 ? 49.594 9.882 -78.005 1.00 88.69 190 SER A O 1
ATOM 1580 N N . ALA A 1 191 ? 49.734 11.030 -76.087 1.00 88.31 191 ALA A N 1
ATOM 1581 C CA . ALA A 1 191 ? 50.000 12.318 -76.725 1.00 88.31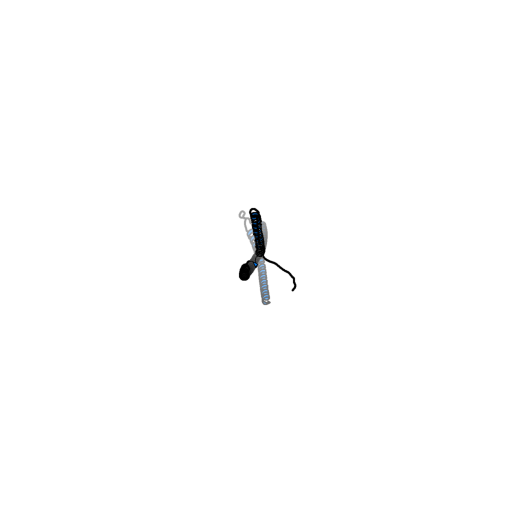 191 ALA A CA 1
ATOM 1582 C C . ALA A 1 191 ? 51.385 12.361 -77.395 1.00 88.31 191 ALA A C 1
ATOM 1584 O O . ALA A 1 191 ? 51.470 12.779 -78.546 1.00 88.31 191 ALA A O 1
ATOM 1585 N N . ARG A 1 192 ? 52.437 11.861 -76.731 1.00 89.44 192 ARG A N 1
ATOM 1586 C CA . ARG A 1 192 ? 53.790 11.744 -77.306 1.00 89.44 192 ARG A CA 1
ATOM 1587 C C . ARG A 1 192 ? 53.822 10.816 -78.518 1.00 89.44 192 ARG A C 1
ATOM 1589 O O . ARG A 1 192 ? 54.394 11.199 -79.525 1.00 89.44 192 ARG A O 1
ATOM 1596 N N . MET A 1 193 ? 53.157 9.660 -78.459 1.00 84.75 193 MET A N 1
ATOM 1597 C CA . MET A 1 193 ? 53.045 8.736 -79.596 1.00 84.75 193 MET A CA 1
ATOM 1598 C C . MET A 1 193 ? 52.299 9.376 -80.775 1.00 84.75 193 MET A C 1
ATOM 1600 O O . MET A 1 193 ? 52.703 9.215 -81.918 1.00 84.75 193 MET A O 1
ATOM 1604 N N . ARG A 1 194 ? 51.241 10.165 -80.525 1.00 82.25 194 ARG A N 1
ATOM 1605 C CA . ARG A 1 194 ? 50.596 10.958 -81.589 1.00 82.25 194 ARG A CA 1
ATOM 1606 C C . ARG A 1 194 ? 51.528 12.025 -82.172 1.00 82.25 194 ARG A C 1
ATOM 1608 O O . ARG A 1 194 ? 51.507 12.227 -83.378 1.00 82.25 194 ARG A O 1
ATOM 1615 N N . GLN A 1 195 ? 52.348 12.677 -81.347 1.00 82.69 195 GLN A N 1
ATOM 1616 C CA . GLN A 1 195 ? 53.336 13.661 -81.806 1.00 82.69 195 GLN A CA 1
ATOM 1617 C C . GLN A 1 195 ? 54.463 13.012 -82.627 1.00 82.69 195 GLN A C 1
ATOM 1619 O O . GLN A 1 195 ? 54.781 13.510 -83.702 1.00 82.69 195 GLN A O 1
ATOM 1624 N N . SER A 1 196 ? 55.027 11.885 -82.177 1.00 82.00 196 SER A N 1
ATOM 1625 C CA . SER A 1 196 ? 56.072 11.154 -82.912 1.00 82.00 196 SER A CA 1
ATOM 1626 C C . SER A 1 196 ? 55.561 10.546 -84.213 1.00 82.00 196 SER A C 1
ATOM 1628 O O . SER A 1 196 ? 56.301 10.482 -85.188 1.00 82.00 196 SER A O 1
ATOM 1630 N N . ASN A 1 197 ? 54.291 10.133 -84.251 1.00 75.31 197 ASN A N 1
ATOM 1631 C CA . ASN A 1 197 ? 53.680 9.563 -85.449 1.00 75.31 197 ASN A CA 1
ATOM 1632 C C . ASN A 1 197 ? 53.296 10.627 -86.496 1.00 75.31 197 ASN A C 1
ATOM 1634 O O . ASN A 1 197 ? 52.853 10.251 -87.577 1.00 75.31 197 ASN A O 1
ATOM 1638 N N . GLY A 1 198 ? 53.485 11.925 -86.216 1.00 74.25 198 GLY A N 1
ATOM 1639 C CA . GLY A 1 198 ? 53.482 13.015 -87.200 1.00 74.25 198 GLY A CA 1
ATOM 1640 C C . GLY A 1 198 ? 52.371 12.937 -88.256 1.00 74.25 198 GLY A C 1
ATOM 1641 O O . GLY A 1 198 ? 51.183 12.997 -87.937 1.00 74.25 198 GLY A O 1
ATOM 1642 N N . LEU A 1 199 ? 52.774 12.805 -89.525 1.00 69.19 199 LEU A N 1
ATOM 1643 C CA . LEU A 1 199 ? 51.861 12.647 -90.662 1.00 69.19 199 LEU A CA 1
ATOM 1644 C C . LEU A 1 199 ? 51.209 11.252 -90.709 1.00 69.19 199 LEU A C 1
ATOM 1646 O O . LEU A 1 199 ? 50.021 11.146 -90.995 1.00 69.19 199 LEU A O 1
ATOM 1650 N N . PHE A 1 200 ? 51.946 10.196 -90.349 1.00 66.12 200 PHE A N 1
ATOM 1651 C CA . PHE A 1 200 ? 51.472 8.803 -90.352 1.00 66.12 200 PHE A CA 1
ATOM 1652 C C . PHE A 1 200 ? 50.291 8.550 -89.397 1.00 66.12 200 PHE A C 1
ATOM 1654 O O . PHE A 1 200 ? 49.524 7.612 -89.594 1.00 66.12 200 PHE A O 1
ATOM 1661 N N . GLY A 1 201 ? 50.124 9.379 -88.361 1.00 67.81 201 GLY A N 1
ATOM 1662 C CA . GLY A 1 201 ? 48.962 9.340 -87.467 1.00 67.81 201 GLY A CA 1
ATOM 1663 C C . GLY A 1 201 ? 47.707 10.039 -88.010 1.00 67.81 201 GLY A C 1
ATOM 1664 O O . GLY A 1 201 ? 46.627 9.833 -87.461 1.00 67.81 201 GLY A O 1
ATOM 1665 N N . ASN A 1 202 ? 47.831 10.857 -89.061 1.00 76.25 202 ASN A N 1
ATOM 1666 C CA . ASN A 1 202 ? 46.764 11.697 -89.608 1.00 76.25 202 ASN A CA 1
ATOM 1667 C C . ASN A 1 202 ? 46.449 11.300 -91.057 1.00 76.25 202 ASN A C 1
ATOM 1669 O O . ASN A 1 202 ? 46.796 12.011 -91.999 1.00 76.25 202 ASN A O 1
ATOM 1673 N N . LEU A 1 203 ? 45.741 10.177 -91.212 1.00 76.31 203 LEU A N 1
ATOM 1674 C CA . LEU A 1 203 ? 45.339 9.598 -92.504 1.00 76.31 203 LEU A CA 1
ATOM 1675 C C . LEU A 1 203 ? 44.804 10.611 -93.545 1.00 76.31 203 LEU A C 1
ATOM 1677 O O . LEU A 1 203 ? 45.242 10.532 -94.689 1.00 76.31 203 LEU A O 1
ATOM 1681 N N . PRO A 1 204 ? 43.929 11.584 -93.196 1.00 80.50 204 PRO A N 1
ATOM 1682 C CA . PRO A 1 204 ? 43.441 12.566 -94.169 1.00 80.50 204 PRO A CA 1
ATOM 1683 C C . PRO A 1 204 ? 44.556 13.444 -94.749 1.00 80.50 204 PRO A C 1
ATOM 1685 O O . PRO A 1 204 ? 44.593 13.677 -95.950 1.00 80.50 204 PRO A O 1
ATOM 1688 N N . LEU A 1 205 ? 45.505 13.880 -93.914 1.00 81.25 205 LEU A N 1
ATOM 1689 C CA . LEU A 1 205 ? 46.608 14.739 -94.349 1.00 81.25 205 LEU A CA 1
ATOM 1690 C C . LEU A 1 205 ? 47.652 13.958 -95.165 1.00 81.25 205 LEU A C 1
ATOM 1692 O O . LEU A 1 205 ? 48.319 14.542 -96.016 1.00 81.25 205 LEU A O 1
ATOM 1696 N N . LEU A 1 206 ? 47.786 12.649 -94.919 1.00 83.62 206 LEU A N 1
ATOM 1697 C CA . LEU A 1 206 ? 48.604 11.756 -95.742 1.00 83.62 206 LEU A CA 1
ATOM 1698 C C . LEU A 1 206 ? 47.979 11.568 -97.134 1.00 83.62 206 LEU A C 1
ATOM 1700 O O . LEU A 1 206 ? 48.669 11.751 -98.130 1.00 83.62 206 LEU A O 1
ATOM 1704 N N . HIS A 1 207 ? 46.671 11.316 -97.206 1.00 83.94 207 HIS A N 1
ATOM 1705 C CA . HIS A 1 207 ? 45.938 11.209 -98.472 1.00 83.94 207 HIS A CA 1
ATOM 1706 C C . HIS A 1 207 ? 45.950 12.532 -99.267 1.00 83.94 207 HIS A C 1
ATOM 1708 O O . HIS A 1 207 ? 46.164 12.532 -100.477 1.00 83.94 207 HIS A O 1
ATOM 1714 N N . ASP A 1 208 ? 45.817 13.682 -98.594 1.00 86.00 208 ASP A N 1
ATOM 1715 C CA . ASP A 1 208 ? 45.981 15.005 -99.219 1.00 86.00 208 ASP A CA 1
ATOM 1716 C C . ASP A 1 208 ? 47.413 15.247 -99.735 1.00 86.00 208 ASP A C 1
ATOM 1718 O O . ASP A 1 208 ? 47.611 15.999 -100.694 1.00 86.00 208 ASP A O 1
ATOM 1722 N N . TYR A 1 209 ? 48.424 14.649 -99.096 1.00 85.00 209 TYR A N 1
ATOM 1723 C CA . TYR A 1 209 ? 49.814 14.705 -99.552 1.00 85.00 209 TYR A CA 1
ATOM 1724 C C . TYR A 1 209 ? 50.036 13.810 -100.778 1.00 85.00 209 TYR A C 1
ATOM 1726 O O . TYR A 1 209 ? 50.591 14.282 -101.765 1.00 85.00 209 TYR A O 1
ATOM 1734 N N . GLU A 1 210 ? 49.530 12.574 -100.762 1.00 87.31 210 GLU A N 1
ATOM 1735 C CA . GLU A 1 210 ? 49.544 11.649 -101.908 1.00 87.31 210 GLU A CA 1
ATOM 1736 C C . GLU A 1 210 ? 48.842 12.265 -103.130 1.00 87.31 210 GLU A C 1
ATOM 1738 O O . GLU A 1 210 ? 49.420 12.331 -104.216 1.00 87.31 210 GLU A O 1
ATOM 1743 N N . ALA A 1 211 ? 47.652 12.847 -102.943 1.00 88.38 211 ALA A N 1
ATOM 1744 C CA . ALA A 1 211 ? 46.933 13.561 -103.997 1.00 88.38 211 ALA A CA 1
ATOM 1745 C C . ALA A 1 211 ? 47.736 14.747 -104.569 1.00 88.38 211 ALA A C 1
ATOM 1747 O O . ALA A 1 211 ? 47.720 14.980 -105.778 1.00 88.38 211 ALA A O 1
ATOM 1748 N N . LYS A 1 212 ? 48.478 15.486 -103.730 1.00 88.62 212 LYS A N 1
ATOM 1749 C CA . LYS A 1 212 ? 49.370 16.571 -104.181 1.00 88.62 212 LYS A CA 1
ATOM 1750 C C . LYS A 1 212 ? 50.632 16.064 -104.878 1.00 88.62 212 LYS A C 1
ATOM 1752 O O . LYS A 1 212 ? 51.124 16.747 -105.773 1.00 88.62 212 LYS A O 1
ATOM 1757 N N . CYS A 1 213 ? 51.148 14.894 -104.506 1.00 90.06 213 CYS A N 1
ATOM 1758 C CA . CYS A 1 213 ? 52.229 14.234 -105.236 1.00 90.06 213 CYS A CA 1
ATOM 1759 C C . CYS A 1 213 ? 51.777 13.864 -106.653 1.00 90.06 213 CYS A C 1
ATOM 1761 O O . CYS A 1 213 ? 52.446 14.262 -107.601 1.00 90.06 213 CYS A O 1
ATOM 1763 N N . HIS A 1 214 ? 50.603 13.248 -106.812 1.00 89.31 214 HIS A N 1
ATOM 1764 C CA . HIS A 1 214 ? 50.045 12.956 -108.137 1.00 89.31 214 HIS A CA 1
ATOM 1765 C C . HIS A 1 214 ? 49.777 14.227 -108.958 1.00 89.31 214 HIS A C 1
ATOM 1767 O O . HIS A 1 214 ? 50.213 14.322 -110.100 1.00 89.31 214 HIS A O 1
ATOM 1773 N N . GLN A 1 215 ? 49.189 15.271 -108.359 1.00 90.12 215 GLN A N 1
ATOM 1774 C CA . GLN A 1 215 ? 49.028 16.570 -109.035 1.00 90.12 215 GLN A CA 1
ATOM 1775 C C . GLN A 1 215 ? 50.368 17.184 -109.475 1.00 90.12 215 GLN A C 1
ATOM 1777 O O . GLN A 1 215 ? 50.439 17.833 -110.518 1.00 90.12 215 GLN A O 1
ATOM 1782 N N . LYS A 1 216 ? 51.445 16.995 -108.701 1.00 91.75 216 LYS A N 1
ATOM 1783 C CA . LYS A 1 216 ? 52.794 17.433 -109.084 1.00 91.75 216 LYS A CA 1
ATOM 1784 C C . LYS A 1 216 ? 53.335 16.614 -110.261 1.00 91.75 216 LYS A C 1
ATOM 1786 O O . LYS A 1 216 ? 53.908 17.207 -111.170 1.00 91.75 216 LYS A O 1
ATOM 1791 N N . GLU A 1 217 ? 53.154 15.296 -110.254 1.00 91.56 217 GLU A N 1
ATOM 1792 C CA . GLU A 1 217 ? 53.554 14.400 -111.349 1.00 91.56 217 GLU A CA 1
ATOM 1793 C C . GLU A 1 217 ? 52.825 14.760 -112.656 1.00 91.56 217 GLU A C 1
ATOM 1795 O O . GLU A 1 217 ? 53.465 14.885 -113.701 1.00 91.56 217 GLU A O 1
ATOM 1800 N N . ASP A 1 218 ? 51.517 15.029 -112.592 1.00 90.38 218 ASP A N 1
ATOM 1801 C CA . ASP A 1 218 ? 50.714 15.494 -113.730 1.00 90.38 218 ASP A CA 1
ATOM 1802 C C . ASP A 1 218 ? 51.221 16.838 -114.282 1.00 90.38 218 ASP A C 1
ATOM 1804 O O . ASP A 1 218 ? 51.345 17.017 -115.496 1.00 90.38 218 ASP A O 1
ATOM 1808 N N . LEU A 1 219 ? 51.558 17.792 -113.406 1.00 89.25 219 LEU A N 1
ATOM 1809 C CA . LEU A 1 219 ? 52.124 19.085 -113.807 1.00 89.25 219 LEU A CA 1
ATOM 1810 C C . LEU A 1 219 ? 53.530 18.942 -114.414 1.00 89.25 219 LEU A C 1
ATOM 1812 O O . LEU A 1 219 ? 53.852 19.636 -115.379 1.00 89.25 219 LEU A O 1
ATOM 1816 N N . GLU A 1 220 ? 54.365 18.033 -113.904 1.00 88.56 220 GLU A N 1
ATOM 1817 C CA . GLU A 1 220 ? 55.675 17.726 -114.495 1.00 88.56 220 GLU A CA 1
ATOM 1818 C C . GLU A 1 220 ? 55.521 17.117 -115.900 1.00 88.56 220 GLU A C 1
ATOM 1820 O O . GLU A 1 220 ? 56.212 17.545 -116.830 1.00 88.56 220 GLU A O 1
ATOM 1825 N N . GLN A 1 221 ? 54.554 16.214 -116.102 1.00 88.88 221 GLN A N 1
ATOM 1826 C CA . GLN A 1 221 ? 54.207 15.684 -117.427 1.00 88.88 221 GLN A CA 1
ATOM 1827 C C . GLN A 1 221 ? 53.691 16.779 -118.374 1.00 88.88 221 GLN A C 1
ATOM 1829 O O . GLN A 1 221 ? 54.126 16.846 -119.526 1.00 88.88 221 GLN A O 1
ATOM 1834 N N . GLN A 1 222 ? 52.831 17.687 -117.899 1.00 89.31 222 GLN A N 1
ATOM 1835 C CA . GLN A 1 222 ? 52.362 18.836 -118.686 1.00 89.31 222 GLN A CA 1
ATOM 1836 C C . GLN A 1 222 ? 53.512 19.771 -119.084 1.00 89.31 222 GLN A C 1
ATOM 1838 O O . GLN A 1 222 ? 53.548 20.239 -120.220 1.00 89.31 222 GLN A O 1
ATOM 1843 N N . ILE A 1 223 ? 54.495 20.004 -118.206 1.00 87.06 223 ILE A N 1
ATOM 1844 C CA . ILE A 1 223 ? 55.700 20.782 -118.537 1.00 87.06 223 ILE A CA 1
ATOM 1845 C C . ILE A 1 223 ? 56.531 20.077 -119.617 1.00 87.06 223 ILE A C 1
ATOM 1847 O O . ILE A 1 223 ? 57.027 20.744 -120.526 1.00 87.06 223 ILE A O 1
ATOM 1851 N N . VAL A 1 224 ? 56.679 18.749 -119.563 1.00 89.62 224 VAL A N 1
ATOM 1852 C CA . VAL A 1 224 ? 57.370 17.978 -120.613 1.00 89.62 224 VAL A CA 1
ATOM 1853 C C . VAL A 1 224 ? 56.617 18.065 -121.944 1.00 89.62 224 VAL A C 1
ATOM 1855 O O . VAL A 1 224 ? 57.236 18.358 -122.969 1.00 89.62 224 VAL A O 1
ATOM 1858 N N . ALA A 1 225 ? 55.291 17.908 -121.936 1.00 85.00 225 ALA A N 1
ATOM 1859 C CA . ALA A 1 225 ? 54.451 18.040 -123.126 1.00 85.00 225 ALA A CA 1
ATOM 1860 C C . ALA A 1 225 ? 54.506 19.458 -123.727 1.00 85.00 225 ALA A C 1
ATOM 1862 O O . ALA A 1 225 ? 54.687 19.608 -124.933 1.00 85.00 225 ALA A O 1
ATOM 1863 N N . LEU A 1 226 ? 54.442 20.506 -122.898 1.00 83.12 226 LEU A N 1
ATOM 1864 C CA . LEU A 1 226 ? 54.572 21.900 -123.336 1.00 83.12 226 LEU A CA 1
ATOM 1865 C C . LEU A 1 226 ? 55.976 22.220 -123.865 1.00 83.12 226 LEU A C 1
ATOM 1867 O O . LEU A 1 226 ? 56.102 22.971 -124.828 1.00 83.12 226 LEU A O 1
ATOM 1871 N N . ARG A 1 227 ? 57.036 21.628 -123.298 1.00 83.69 227 ARG A N 1
ATOM 1872 C CA . ARG A 1 227 ? 58.400 21.736 -123.846 1.00 83.69 227 ARG A CA 1
ATOM 1873 C C . ARG A 1 227 ? 58.527 21.039 -125.200 1.00 83.69 227 ARG A C 1
ATOM 1875 O O . ARG A 1 227 ? 59.170 21.592 -126.087 1.00 83.69 227 ARG A O 1
ATOM 1882 N N . ALA A 1 228 ? 57.900 19.876 -125.380 1.00 80.69 228 ALA A N 1
ATOM 1883 C CA . ALA A 1 228 ? 57.855 19.185 -126.667 1.00 80.69 228 ALA A CA 1
ATOM 1884 C C . ALA A 1 228 ? 57.064 19.989 -127.715 1.00 80.69 228 ALA A C 1
ATOM 1886 O O . ALA A 1 228 ? 57.562 20.196 -128.819 1.00 80.69 228 ALA A O 1
ATOM 1887 N N . ALA A 1 229 ? 55.896 20.526 -127.349 1.00 80.94 229 ALA A N 1
ATOM 1888 C CA . ALA A 1 229 ? 55.081 21.380 -128.214 1.00 80.94 229 ALA A CA 1
ATOM 1889 C C . ALA A 1 229 ? 55.777 22.711 -128.561 1.00 80.94 229 ALA A C 1
ATOM 1891 O O . ALA A 1 229 ? 55.710 23.161 -129.699 1.00 80.94 229 ALA A O 1
ATOM 1892 N N . TYR A 1 230 ? 56.509 23.323 -127.623 1.00 78.69 230 TYR A N 1
ATOM 1893 C CA . TYR A 1 230 ? 57.353 24.491 -127.907 1.00 78.69 230 TYR A CA 1
ATOM 1894 C C . TYR A 1 230 ? 58.547 24.130 -128.808 1.00 78.69 230 TYR A C 1
ATOM 1896 O O . TYR A 1 230 ? 58.924 24.901 -129.690 1.00 78.69 230 TYR A O 1
ATOM 1904 N N . GLY A 1 231 ? 59.121 22.934 -128.643 1.00 78.75 231 GLY A N 1
ATOM 1905 C CA . GLY A 1 231 ? 60.097 22.363 -129.573 1.00 78.75 231 GLY A CA 1
ATOM 1906 C C . GLY A 1 231 ? 59.544 22.240 -130.998 1.00 78.75 231 GLY A C 1
ATOM 1907 O O . GLY A 1 231 ? 60.172 22.716 -131.938 1.00 78.75 231 GLY A O 1
ATOM 1908 N N . GLN A 1 232 ? 58.337 21.695 -131.153 1.00 77.62 232 GLN A N 1
ATOM 1909 C CA . GLN A 1 232 ? 57.642 21.601 -132.443 1.00 77.62 232 GLN A CA 1
ATOM 1910 C C . GLN A 1 232 ? 57.330 22.990 -133.018 1.00 77.62 232 GLN A C 1
ATOM 1912 O O . GLN A 1 232 ? 57.717 23.284 -134.141 1.00 77.62 232 GLN A O 1
ATOM 1917 N N . ALA A 1 233 ? 56.767 23.905 -132.225 1.00 76.88 233 ALA A N 1
ATOM 1918 C CA . ALA A 1 233 ? 56.492 25.272 -132.668 1.00 76.88 233 ALA A CA 1
ATOM 1919 C C . ALA A 1 233 ? 57.766 26.049 -133.062 1.00 76.88 233 ALA A C 1
ATOM 1921 O O . ALA A 1 233 ? 57.739 26.865 -133.983 1.00 76.88 233 ALA A O 1
ATOM 1922 N N . THR A 1 234 ? 58.909 25.804 -132.408 1.00 75.75 234 THR A N 1
ATOM 1923 C CA . THR A 1 234 ? 60.189 26.400 -132.833 1.00 75.75 234 THR A CA 1
ATOM 1924 C C . THR A 1 234 ? 60.739 25.765 -134.111 1.00 75.75 234 THR A C 1
ATOM 1926 O O . THR A 1 234 ? 61.322 26.489 -134.919 1.00 75.75 234 THR A O 1
ATOM 1929 N N . GLN A 1 235 ? 60.501 24.470 -134.351 1.00 74.00 235 GLN A N 1
ATOM 1930 C CA . GLN A 1 235 ? 60.785 23.815 -135.635 1.00 74.00 235 GLN A CA 1
ATOM 1931 C C . GLN A 1 235 ? 59.900 24.390 -136.753 1.00 74.00 235 GLN A C 1
ATOM 1933 O O . GLN A 1 235 ? 60.433 24.827 -137.772 1.00 74.00 235 GLN A O 1
ATOM 1938 N N . ASP A 1 236 ? 58.593 24.537 -136.521 1.00 74.25 236 ASP A N 1
ATOM 1939 C CA . ASP A 1 236 ? 57.655 25.178 -137.451 1.00 74.25 236 ASP A CA 1
ATOM 1940 C C . ASP A 1 236 ? 58.087 26.613 -137.789 1.00 74.25 236 ASP A C 1
ATOM 1942 O O . ASP A 1 236 ? 58.111 27.007 -138.953 1.00 74.25 236 ASP A O 1
ATOM 1946 N N . VAL A 1 237 ? 58.498 27.413 -136.796 1.00 74.38 237 VAL A N 1
ATOM 1947 C CA . VAL A 1 237 ? 59.020 28.775 -137.021 1.00 74.38 237 VAL A CA 1
ATOM 1948 C C . VAL A 1 237 ? 60.300 28.770 -137.867 1.00 74.38 237 VAL A C 1
ATOM 1950 O O . VAL A 1 237 ? 60.506 29.697 -138.655 1.00 74.38 237 VAL A O 1
ATOM 1953 N N . VAL A 1 238 ? 61.158 27.752 -137.750 1.00 73.25 238 VAL A N 1
ATOM 1954 C CA . VAL A 1 238 ? 62.318 27.579 -138.642 1.00 73.25 238 VAL A CA 1
ATOM 1955 C C . VAL A 1 238 ? 61.861 27.210 -140.057 1.00 73.25 238 VAL A C 1
ATOM 1957 O O . VAL A 1 238 ? 62.339 27.824 -141.012 1.00 73.25 238 VAL A O 1
ATOM 1960 N N . GLU A 1 239 ? 60.891 26.308 -140.217 1.00 69.62 239 GLU A N 1
ATOM 1961 C CA . GLU A 1 239 ? 60.326 25.977 -141.530 1.00 69.62 239 GLU A CA 1
ATOM 1962 C C . GLU A 1 239 ? 59.651 27.177 -142.210 1.00 69.62 239 GLU A C 1
ATOM 1964 O O . GLU A 1 239 ? 59.870 27.418 -143.397 1.00 69.62 239 GLU A O 1
ATOM 1969 N N . TYR A 1 240 ? 58.848 27.963 -141.487 1.00 69.75 240 TYR A N 1
ATOM 1970 C CA . TYR A 1 240 ? 58.214 29.166 -142.034 1.00 69.75 240 TYR A CA 1
ATOM 1971 C C . TYR A 1 240 ? 59.251 30.231 -142.415 1.00 69.75 240 TYR A C 1
ATOM 1973 O O . TYR A 1 240 ? 59.097 30.886 -143.447 1.00 69.75 240 TYR A O 1
ATOM 1981 N N . LYS A 1 241 ? 60.354 30.361 -141.664 1.00 66.62 241 LYS A N 1
ATOM 1982 C CA . LYS A 1 241 ? 61.494 31.210 -142.055 1.00 66.62 241 LYS A CA 1
ATOM 1983 C C . LYS A 1 241 ? 62.187 30.711 -143.325 1.00 66.62 241 LYS A C 1
ATOM 1985 O O . LYS A 1 241 ? 62.543 31.532 -144.166 1.00 66.62 241 LYS A O 1
ATOM 1990 N N . GLN A 1 242 ? 62.336 29.398 -143.507 1.00 62.78 242 GLN A N 1
ATOM 1991 C CA . GLN A 1 242 ? 62.876 28.819 -144.745 1.00 62.78 242 GLN A CA 1
ATOM 1992 C C . GLN A 1 242 ? 61.931 29.042 -145.941 1.00 62.78 242 GLN A C 1
ATOM 1994 O O . GLN A 1 242 ? 62.388 29.458 -147.004 1.00 62.78 242 GLN A O 1
ATOM 1999 N N . LYS A 1 243 ? 60.614 28.868 -145.752 1.00 63.47 243 LYS A N 1
ATOM 2000 C CA . LYS A 1 243 ? 59.569 29.144 -146.762 1.00 63.47 243 LYS A CA 1
ATOM 2001 C C . LYS A 1 243 ? 59.503 30.637 -147.145 1.00 63.47 243 LYS A C 1
ATOM 2003 O O . LYS A 1 243 ? 59.262 30.967 -148.302 1.00 63.47 243 LYS A O 1
ATOM 2008 N N . LEU A 1 244 ? 59.777 31.551 -146.209 1.00 59.44 244 LEU A N 1
ATOM 2009 C CA . LEU A 1 244 ? 59.950 32.982 -146.502 1.00 59.44 244 LEU A CA 1
ATOM 2010 C C . LEU A 1 244 ? 61.236 33.265 -147.298 1.00 59.44 244 LEU A C 1
ATOM 2012 O O . LEU A 1 244 ? 61.221 34.082 -148.218 1.00 59.44 244 LEU A O 1
ATOM 2016 N N . TYR A 1 245 ? 62.335 32.569 -146.991 1.00 58.97 245 TYR A N 1
ATOM 2017 C CA . TYR A 1 245 ? 63.601 32.718 -147.716 1.00 58.97 245 TYR A CA 1
ATOM 2018 C C . TYR A 1 245 ? 63.491 32.273 -149.184 1.00 58.97 245 TYR A C 1
ATOM 2020 O O . TYR A 1 245 ? 64.028 32.941 -150.066 1.00 58.97 245 TYR A O 1
ATOM 2028 N N . THR A 1 246 ? 62.750 31.198 -149.477 1.00 58.03 246 THR A N 1
ATOM 2029 C CA . THR A 1 246 ? 62.522 30.752 -150.864 1.00 58.03 246 THR A CA 1
ATOM 2030 C C . THR A 1 246 ? 61.643 31.718 -151.663 1.00 58.03 246 THR A C 1
ATOM 2032 O O . THR A 1 246 ? 61.921 31.949 -152.839 1.00 58.03 246 THR A O 1
ATOM 2035 N N . LEU A 1 247 ? 60.649 32.359 -151.036 1.00 51.97 247 LEU A N 1
ATOM 2036 C CA . LEU A 1 247 ? 59.847 33.416 -151.671 1.00 51.97 247 LEU A CA 1
ATOM 2037 C C . LEU A 1 247 ? 60.648 34.707 -151.928 1.00 51.97 247 LEU A C 1
ATOM 2039 O O . LEU A 1 247 ? 60.353 35.430 -152.877 1.00 51.97 247 LEU A O 1
ATOM 2043 N N . SER A 1 248 ? 61.699 34.972 -151.145 1.00 49.97 248 SER A N 1
ATOM 2044 C CA . SER A 1 248 ? 62.593 36.124 -151.342 1.00 49.97 248 SER A CA 1
ATOM 2045 C C . SER A 1 248 ? 63.564 35.981 -152.525 1.00 49.97 248 SER A C 1
ATOM 2047 O O . SER A 1 248 ? 64.126 36.986 -152.958 1.00 49.97 248 SER A O 1
ATOM 2049 N N . ILE A 1 249 ? 63.803 34.767 -153.033 1.00 52.44 249 ILE A N 1
ATOM 2050 C CA . ILE A 1 249 ? 64.840 34.487 -154.050 1.00 52.44 249 ILE A CA 1
ATOM 2051 C C . ILE A 1 249 ? 64.271 34.467 -155.483 1.00 52.44 249 ILE A C 1
ATOM 2053 O O . ILE A 1 249 ? 65.013 34.614 -156.451 1.00 52.44 249 ILE A O 1
ATOM 2057 N N . ALA A 1 250 ? 62.950 34.363 -155.648 1.00 46.84 250 ALA A N 1
ATOM 2058 C CA . ALA A 1 250 ? 62.310 34.184 -156.954 1.00 46.84 250 ALA A CA 1
ATOM 2059 C C . ALA A 1 250 ? 62.278 35.430 -157.872 1.00 46.84 250 ALA A C 1
ATOM 2061 O O . ALA A 1 250 ? 61.781 35.320 -158.990 1.00 46.84 250 ALA A O 1
ATOM 2062 N N . ASN A 1 251 ? 62.754 36.605 -157.429 1.00 40.34 251 ASN A N 1
ATOM 2063 C CA . ASN A 1 251 ? 62.350 37.883 -158.039 1.00 40.34 251 ASN A CA 1
ATOM 2064 C C . ASN A 1 251 ? 63.454 38.755 -158.677 1.00 40.34 251 ASN A C 1
ATOM 2066 O O . ASN A 1 251 ? 63.122 39.838 -159.142 1.00 40.34 251 ASN A O 1
ATOM 2070 N N . LEU A 1 252 ? 64.732 38.336 -158.729 1.00 37.56 252 LEU A N 1
ATOM 2071 C CA . LEU A 1 252 ? 65.798 39.034 -159.489 1.00 37.56 252 LEU A CA 1
ATOM 2072 C C . LEU A 1 252 ? 67.053 38.155 -159.704 1.00 37.56 252 LEU A C 1
ATOM 2074 O O . LEU A 1 252 ? 67.895 38.086 -158.815 1.00 37.56 252 LEU A O 1
ATOM 2078 N N . MET A 1 253 ? 67.183 37.522 -160.883 1.00 30.92 253 MET A N 1
ATOM 2079 C CA . MET A 1 253 ? 68.442 37.219 -161.620 1.00 30.92 253 MET A CA 1
ATOM 2080 C C . MET A 1 253 ? 68.194 36.227 -162.781 1.00 30.92 253 MET A C 1
ATOM 2082 O O . MET A 1 253 ? 67.654 35.147 -162.539 1.00 30.92 253 MET A O 1
ATOM 2086 N N . PRO A 1 254 ? 68.652 36.518 -164.016 1.00 41.75 254 PRO A N 1
ATOM 2087 C CA . PRO A 1 254 ? 68.798 35.511 -165.070 1.00 41.75 254 PRO A CA 1
ATOM 2088 C C . PRO A 1 254 ? 70.258 35.286 -165.535 1.00 41.75 254 PRO A C 1
ATOM 2090 O O . PRO A 1 254 ? 71.024 36.228 -165.709 1.00 41.75 254 PRO A O 1
ATOM 2093 N N . SER A 1 255 ? 70.560 34.027 -165.886 1.00 28.09 255 SER A N 1
ATOM 2094 C CA . SER A 1 255 ? 71.711 33.503 -166.673 1.00 28.09 255 SER A CA 1
ATOM 2095 C C . SER A 1 255 ? 73.140 33.517 -166.043 1.00 28.09 255 SER A C 1
ATOM 2097 O O . SER A 1 255 ? 73.586 34.573 -165.626 1.00 28.09 255 SER A O 1
ATOM 2099 N N . VAL A 1 256 ? 73.898 32.405 -165.830 1.00 33.38 256 VAL A N 1
ATOM 2100 C CA . VAL A 1 256 ? 74.342 31.243 -166.693 1.00 33.38 256 VAL A CA 1
ATOM 2101 C C . VAL A 1 256 ? 75.654 31.579 -167.471 1.00 33.38 256 VAL A C 1
ATOM 2103 O O . VAL A 1 256 ? 75.749 32.742 -167.853 1.00 33.38 256 VAL A O 1
ATOM 2106 N N . PRO A 1 257 ? 76.647 30.679 -167.793 1.00 46.00 257 PRO A N 1
ATOM 2107 C CA . PRO A 1 257 ? 76.909 29.245 -167.457 1.00 46.00 257 PRO A CA 1
ATOM 2108 C C . PRO A 1 257 ? 78.394 28.789 -167.154 1.00 46.00 257 PRO A C 1
ATOM 2110 O O . PRO A 1 257 ? 79.359 29.479 -167.461 1.00 46.00 257 PRO A O 1
ATOM 2113 N N . SER A 1 258 ? 78.557 27.480 -166.841 1.00 32.19 258 SER A N 1
ATOM 2114 C CA . SER A 1 258 ? 79.667 26.562 -167.276 1.00 32.19 258 SER A CA 1
ATOM 2115 C C . SER A 1 258 ? 81.042 26.597 -166.544 1.00 32.19 258 SER A C 1
ATOM 2117 O O . SER A 1 258 ? 81.434 27.647 -166.059 1.00 32.19 258 SER A O 1
ATOM 2119 N N . ARG A 1 259 ? 81.863 25.519 -166.462 1.00 32.78 259 ARG A N 1
ATOM 2120 C CA . ARG A 1 259 ? 81.761 24.081 -166.868 1.00 32.78 259 ARG A CA 1
ATOM 2121 C C . ARG A 1 259 ? 82.918 23.238 -166.245 1.00 32.78 259 ARG A C 1
ATOM 2123 O O . ARG A 1 259 ? 83.860 23.830 -165.740 1.00 32.78 259 ARG A O 1
ATOM 2130 N N . PHE A 1 260 ? 82.892 21.899 -166.438 1.00 32.94 260 PHE A N 1
ATOM 2131 C CA . PHE A 1 260 ? 83.881 20.860 -166.010 1.00 32.94 260 PHE A CA 1
ATOM 2132 C C . PHE A 1 260 ? 83.958 20.632 -164.475 1.00 32.94 260 PHE A C 1
ATOM 2134 O O . PHE A 1 260 ? 83.863 21.587 -163.723 1.00 32.94 260 PHE A O 1
ATOM 2141 N N . ALA A 1 261 ? 84.129 19.431 -163.898 1.00 31.52 261 ALA A N 1
ATOM 2142 C CA . ALA A 1 261 ? 84.190 18.026 -164.359 1.00 31.52 261 ALA A CA 1
ATOM 2143 C C . ALA A 1 261 ? 84.152 17.090 -163.106 1.00 31.52 261 ALA A C 1
ATOM 2145 O O . ALA A 1 261 ? 84.371 17.588 -162.008 1.00 31.52 261 ALA A O 1
ATOM 2146 N N . ALA A 1 262 ? 83.902 15.768 -163.124 1.00 31.27 262 ALA A N 1
ATOM 2147 C CA . ALA A 1 262 ? 83.561 14.771 -164.160 1.00 31.27 262 ALA A CA 1
ATOM 2148 C C . ALA A 1 262 ? 82.650 13.654 -163.552 1.00 31.27 262 ALA A C 1
ATOM 2150 O O . ALA A 1 262 ? 82.079 13.831 -162.480 1.00 31.27 262 ALA A O 1
ATOM 2151 N N . ALA A 1 263 ? 82.514 12.508 -164.236 1.00 32.69 263 ALA A N 1
ATOM 2152 C CA . ALA A 1 263 ? 81.880 11.255 -163.773 1.00 32.69 263 ALA A CA 1
ATOM 2153 C C . ALA A 1 263 ? 82.945 10.109 -163.744 1.00 32.69 263 ALA A C 1
ATOM 2155 O O . ALA A 1 263 ? 84.110 10.437 -163.982 1.00 32.69 263 ALA A O 1
ATOM 2156 N N . PRO A 1 264 ? 82.638 8.793 -163.575 1.00 52.41 264 PRO A N 1
ATOM 2157 C CA . PRO A 1 264 ? 81.378 8.116 -163.205 1.00 52.41 264 PRO A CA 1
ATOM 2158 C C . PRO A 1 264 ? 81.532 6.917 -162.205 1.00 52.41 264 PRO A C 1
ATOM 2160 O O . PRO A 1 264 ? 82.624 6.559 -161.785 1.00 52.41 264 PRO A O 1
ATOM 2163 N N . SER A 1 265 ? 80.418 6.196 -161.984 1.00 38.19 265 SER A N 1
ATOM 2164 C CA . SER A 1 265 ? 80.334 4.709 -161.998 1.00 38.19 265 SER A CA 1
ATOM 2165 C C . SER A 1 265 ? 80.310 3.867 -160.696 1.00 38.19 265 SER A C 1
ATOM 2167 O O . SER A 1 265 ? 81.332 3.438 -160.179 1.00 38.19 265 SER A O 1
ATOM 2169 N N . SER A 1 266 ? 79.085 3.412 -160.382 1.00 38.19 266 SER A N 1
ATOM 2170 C CA . SER A 1 266 ? 78.659 1.991 -160.270 1.00 38.19 266 SER A CA 1
ATOM 2171 C C . SER A 1 266 ? 78.972 1.084 -159.063 1.00 38.19 266 SER A C 1
ATOM 2173 O O . SER A 1 266 ? 80.103 0.979 -158.616 1.00 38.19 266 SER A O 1
ATOM 2175 N N . ALA A 1 267 ? 77.960 0.236 -158.789 1.00 36.16 267 ALA A N 1
ATOM 2176 C CA . ALA A 1 267 ? 78.016 -1.147 -158.275 1.00 36.16 267 ALA A CA 1
ATOM 2177 C C . ALA A 1 267 ? 78.334 -1.324 -156.770 1.00 36.16 267 ALA A C 1
ATOM 2179 O O . ALA A 1 267 ? 79.453 -1.114 -156.336 1.00 36.16 267 ALA A O 1
ATOM 2180 N N . ARG A 1 268 ? 77.341 -1.638 -155.919 1.00 35.38 268 ARG A N 1
ATOM 2181 C CA . ARG A 1 268 ? 76.635 -2.937 -155.680 1.00 35.38 268 ARG A CA 1
ATOM 2182 C C . ARG A 1 268 ? 77.149 -3.591 -154.360 1.00 35.38 268 ARG A C 1
ATOM 2184 O O . ARG A 1 268 ? 78.054 -3.018 -153.767 1.00 35.38 268 ARG A O 1
ATOM 2191 N N . PRO A 1 269 ? 76.498 -4.636 -153.796 1.00 60.06 269 PRO A N 1
ATOM 2192 C CA . PRO A 1 269 ? 76.303 -4.697 -152.342 1.00 60.06 269 PRO A CA 1
ATOM 2193 C C . PRO A 1 269 ? 76.896 -5.951 -151.666 1.00 60.06 269 PRO A C 1
ATOM 2195 O O . PRO A 1 269 ? 77.481 -6.798 -152.335 1.00 60.06 269 PRO A O 1
ATOM 2198 N N . ALA A 1 270 ? 76.538 -6.093 -150.381 1.00 42.97 270 ALA A N 1
ATOM 2199 C CA . ALA A 1 270 ? 76.434 -7.302 -149.551 1.00 42.97 270 ALA A CA 1
ATOM 2200 C C . ALA A 1 270 ? 77.475 -7.450 -148.426 1.00 42.97 270 ALA A C 1
ATOM 2202 O O . ALA A 1 270 ? 78.670 -7.281 -148.650 1.00 42.97 270 ALA A O 1
ATOM 2203 N N . ILE A 1 271 ? 76.935 -7.887 -147.274 1.00 47.22 271 ILE A N 1
ATOM 2204 C CA . ILE A 1 271 ? 77.548 -8.109 -145.949 1.00 47.22 271 ILE A CA 1
ATOM 2205 C C . ILE A 1 271 ? 77.874 -6.811 -145.199 1.00 47.22 271 ILE A C 1
ATOM 2207 O O . ILE A 1 271 ? 78.878 -6.150 -145.527 1.00 47.22 271 ILE A O 1
#

Organism: NCBI:txid1555241

=== Feature glossary ===
Feature key, reading from the visual/contextual features back to the raw sequence:

Rendered structure images. Structure images are PyMOL renders from six orthogonal camera directions. Cartoon representation draws helices as coils and strands as arrows; sticks shows the backbone as bonds; surface shows the solvent-excluded envelope. Rainbow coloring maps sequence position to hue (blue→red, N→C); chain coloring assigns a distinct color per polypeptide.

Contact-map, Ramachandran, and PAE plots. Three diagnostic plots accompany the record. The Cα contact map visualizes the tertiary structure as a 2D adjacency matrix (8 Å cutoff, sequence-local contacts suppressed). The Ramachandran plot shows the distribution of backbone (φ, ψ) torsions, with points in the α and β basins reflecting secondary structure content. The PAE plot shows AlphaFold's inter-residue confidence as a color matrix.

InterPro / GO / CATH / organism. The annotation block draws on four external resources. InterPro: which protein families and domains the sequence belongs to. GO: standardized terms for what the protein does, what process it participates in, and where in the cell it acts. CATH: which structural fold it has in the CATH hierarchy. Organism: the species of origin.

Nearest PDB structures. Structural nearest neighbors (via Foldseek easy-search vs the PDB). Reported per hit: target PDB id, E-value, and alignment TM-score. A TM-score above ~0.5 is the conventional threshold for 'same fold'.

Predicted aligned error. Predicted aligned error is AlphaFold's pairwise confidence. Unlike pLDDT (per-residue), PAE is per-residue-pair and captures whether two parts of the structure are correctly placed relative to each other. Units are ångströms of expected positional error.

Solvent-accessible surface area. SASA measures how much of the protein is reachable by solvent. It is computed by rolling a water-sized probe over the atomic surface and summing the exposed area (Å²). Per-residue SASA distinguishes core (buried, low SASA) from surface (exposed, high SASA) residues; total SASA is a whole-molecule size measure.

B-factor. Crystallographic B-factors measure how much each atom's electron density is smeared out, in Å². They rise in mobile loops and surface residues and fall in the buried interior. In AlphaFold models this column is repurposed to hold pLDDT instead.

pLDDT. For AlphaFold models, the B-factor field carries pLDDT — the model's own estimate of local accuracy on a 0–100 scale. Regions with pLDDT<50 should be treated as essentially unmodeled; they often correspond to intrinsically disordered segments.

Backbone torsions (φ/ψ). φ (phi) and ψ (psi) are the two rotatable backbone dihedrals per residue: φ is the C(i-1)–N–Cα–C torsion, ψ is the N–Cα–C–N(i+1) torsion, both in degrees on (−180°, 180°]. α-helical residues cluster near (−60°, −45°); β-strand residues near (−120°, +130°). A Ramachandran plot is simply a scatter of (φ, ψ) for every residue.

Radius of gyration, Cα contacts, bounding box. Radius of gyration (Rg) is the root-mean-square distance of Cα atoms from their centroid — a single number for overall size and compactness. A globular domain of N residues has Rg ≈ 2.2·N^0.38 Å; an extended or disordered chain has a much larger Rg. The Cα contact count is the number of residue pairs whose Cα atoms are within 8 Å and are more than four positions apart in sequence — a standard proxy for tertiary packing density. The bounding box is the smallest axis-aligned box enclosing all Cα atoms.

Secondary structure (3-state, P-SEA). Three-state secondary structure (P-SEA) collapses the eight DSSP classes into helix (a), strand (b), and coil (c). P-SEA assigns these from Cα geometry alone — distances and angles — without requiring backbone oxygens, so it works on any Cα trace.

Secondary structure (8-state, DSSP). Secondary structure is the local, repeating backbone conformation. DSSP c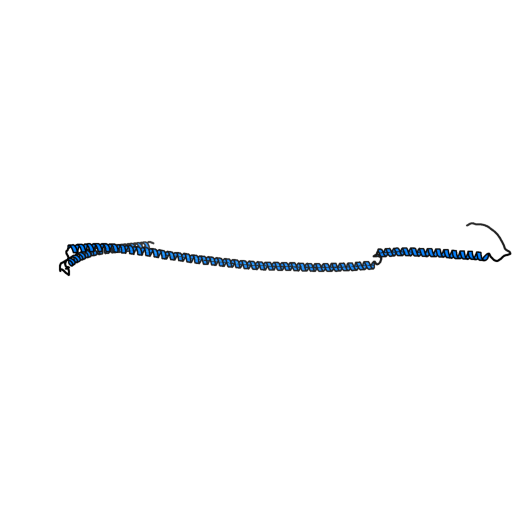lassifies it into eight states by reading the hydrogen-bond network: three helix types (H, G, I), two β types (E, B), two non-regular types (T, S), and unstructured coil (-).

Foldseek 3Di. The Foldseek 3Di string encodes local tertiary geometry as a 20-letter alphabet — one character per residue — derived from the relative positions of nearby Cα atoms. Unlike the amino-acid sequence, 3Di is a direct function of the 3D structure, so two proteins with the same fold have similar 3Di strings even at low sequence identity.

mmCIF coordinates. Structure coordinates are given as an mmCIF _atom_site loop: one row per atom with element, residue name, chain id, sequence number, and x/y/z position in Å. Only the four main-chain atoms per residue are included here; side chains are omitted to keep the record compact.

Sequence. This is the polypeptide sequence — one letter per residue, N-terminus first. Length ranges from a few dozen residues for small domains to over a thousand for large multi-domain proteins.